Protein AF-A0A8J7CGW2-F1 (afdb_monomer)

Foldseek 3Di:
DDVVVVVVVVVVVVVVLLVVLCVPPPVNVVLVVVLVVLLVLCVVLVHDPVLSVVLVVLSVVLSVLSSVLVVQLVVLVVVDPDDDPVSVVSNVVSVVVSVVSVVVSVVSSCVRNVVSVVVVVLVVLVCLQPPQLVDPNSLVVVVVVLVVVVVVCVVVVPCPPPPCVVLVVLLSVLLNCCSVVVDCVSLVSNVVVSVVVPVVPDDDDDPPPVCVVSVVVSCVSVVVSVSNRDPPD

Secondary structure (DSSP, 8-state):
--HHHHHHHHHHHHHHHHHHHHHH-HHHHHHHHHHHHHHHHHHHTT--HHHHHHHHHHHHHHHHHHHHHHHHHHHHHHH-SS--HHHHHHHHHHHHHHHHHHHHHHHHHHHHHHHHHHHHHHHHHHHIIIIITTSHHHHHHHHHHHHHHHHHHHHTTTTTT-TTHHHHHHHHHHHHHHHHH--HHHHHHHHHHHHHHHHHT-SSS-HHHHHHHHHHHHHHHHHHHHHHH----

Nearest PDB structures (foldseek):
  4brb-assembly2_D  TM=9.252E-01  e=6.223E-04  Escherichia coli K-12
  4ck0-assembly1_C  TM=9.319E-01  e=7.213E-04  Escherichia coli K-12
  5d6i-assembly1_C  TM=9.217E-01  e=6.537E-04  Escherichia coli
  5d56-assembly1_A  TM=8.858E-01  e=5.111E-04  Escherichia coli K-12
  4bpd-assembly2_D  TM=8.768E-01  e=1.123E-03  Escherichia coli K-12

Radius of gyration: 25.65 Å; Cα contacts (8 Å, |Δi|>4): 118; chains: 1; bounding box: 83×42×62 Å

pLDDT: mean 79.42, std 15.34, range [39.16, 98.0]

Solvent-accessible surface area (backbone atoms only — not comparable to full-atom values): 12792 Å² total; per-residu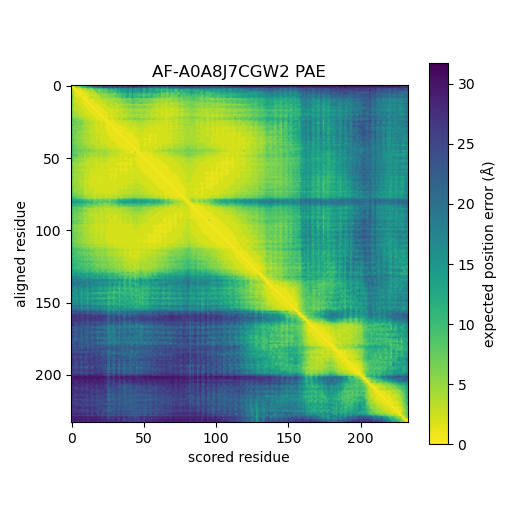e (Å²): 143,46,72,66,60,54,51,54,49,52,52,49,52,52,51,50,49,53,52,46,46,45,73,69,38,66,65,51,41,52,53,48,54,52,42,52,49,51,50,55,50,39,61,76,48,66,56,53,71,70,57,50,49,53,52,49,50,39,46,50,50,30,53,52,36,46,54,51,28,52,52,51,44,54,54,44,56,71,72,46,86,65,95,42,75,66,55,50,51,52,48,54,50,32,53,48,52,30,51,53,40,46,52,51,33,51,52,52,49,46,71,68,42,51,63,47,46,53,50,54,52,49,52,52,50,51,48,44,49,71,68,33,50,74,39,74,63,33,45,50,51,50,51,50,54,50,51,48,50,51,50,49,50,58,72,69,48,82,53,76,91,47,81,66,51,63,43,51,52,44,40,48,52,18,51,51,49,22,73,76,67,69,42,67,64,32,50,50,46,29,59,50,50,46,54,55,52,50,66,74,70,66,81,92,73,70,71,66,63,63,48,53,56,50,49,52,52,48,51,54,53,43,49,56,50,46,64,69,68,65,79,87,119

Sequence (233 aa):
MDEWKRLVCSFRNAYEGIIRTFKEEKNMRIHGWMGLLVLLVSLWAELSWTQILILLFIILSVFVLELINTAIEATVDLTTQDFHPLAKKAKDAGAGAVLLAALFSVLIAFTILSHPLILKVSQFHFFLYTNILPTAWGKSAFLLIFLFLFYLLYRLRIWKGKKETYLVLIFLVSTLLFIFSGLPFFQAAGFFLPIVVNIFMRRGKPFVYAWLELLVIFLALNLLAFLIIRPYM

Structure (mmCIF, N/CA/C/O backbone):
data_AF-A0A8J7CGW2-F1
#
_entry.id   AF-A0A8J7CGW2-F1
#
loop_
_atom_site.group_PDB
_atom_site.id
_atom_site.type_symbol
_atom_site.label_atom_id
_atom_site.label_alt_id
_atom_site.label_comp_id
_atom_site.label_asym_id
_atom_site.label_entity_id
_atom_site.label_seq_id
_atom_site.pdbx_PDB_ins_code
_atom_site.Cartn_x
_atom_site.Cartn_y
_atom_site.Cartn_z
_atom_site.occupancy
_atom_site.B_iso_or_equiv
_atom_site.auth_seq_id
_atom_site.auth_comp_id
_atom_site.auth_asym_id
_atom_site.auth_atom_id
_atom_site.pdbx_PDB_model_num
ATOM 1 N N . MET A 1 1 ? -46.775 -3.956 4.939 1.00 55.88 1 MET A N 1
ATOM 2 C CA . MET A 1 1 ? -45.930 -2.749 4.863 1.00 55.88 1 MET A CA 1
ATOM 3 C C . MET A 1 1 ? -44.611 -2.933 5.613 1.00 55.88 1 MET A C 1
ATOM 5 O O . MET A 1 1 ? -44.516 -2.548 6.766 1.00 55.88 1 MET A O 1
ATOM 9 N N . ASP A 1 2 ? -43.526 -3.469 5.071 1.00 68.75 2 ASP A N 1
ATOM 10 C CA . ASP A 1 2 ? -43.294 -4.552 4.102 1.00 68.75 2 ASP A CA 1
ATOM 11 C C . ASP A 1 2 ? -41.887 -5.044 4.466 1.00 68.75 2 ASP A C 1
ATOM 13 O O . ASP A 1 2 ? -40.997 -4.209 4.645 1.00 68.75 2 ASP A O 1
ATOM 17 N N . GLU A 1 3 ? -41.656 -6.347 4.626 1.00 80.25 3 GLU A N 1
ATOM 18 C CA . GLU A 1 3 ? -40.315 -6.882 4.939 1.00 80.25 3 GLU A CA 1
ATOM 19 C C . GLU A 1 3 ? -39.252 -6.368 3.958 1.00 80.25 3 GLU A C 1
ATOM 21 O O . GLU A 1 3 ? -38.143 -6.028 4.360 1.00 80.25 3 GLU A O 1
ATOM 26 N N . TRP A 1 4 ? -39.647 -6.153 2.701 1.00 87.94 4 TRP A N 1
ATOM 27 C CA . TRP A 1 4 ? -38.857 -5.466 1.684 1.00 87.94 4 TRP A CA 1
ATOM 28 C C . TRP A 1 4 ? -38.374 -4.070 2.094 1.00 87.94 4 TRP A C 1
ATOM 30 O O . TRP A 1 4 ? -37.203 -3.750 1.901 1.00 87.94 4 TRP A O 1
ATOM 40 N N . LYS A 1 5 ? -39.229 -3.238 2.705 1.00 85.00 5 LYS A N 1
ATOM 41 C CA . LYS A 1 5 ? -38.830 -1.906 3.196 1.00 85.00 5 LYS A CA 1
ATOM 42 C C . LYS A 1 5 ? -37.817 -2.017 4.335 1.00 85.00 5 LYS A C 1
ATOM 44 O O . LYS A 1 5 ? -36.890 -1.213 4.390 1.00 85.00 5 LYS A O 1
ATOM 49 N N . ARG A 1 6 ? -37.958 -3.016 5.217 1.00 83.81 6 ARG A N 1
ATOM 50 C CA . ARG A 1 6 ? -36.981 -3.285 6.288 1.00 83.81 6 ARG A CA 1
ATOM 51 C C . ARG A 1 6 ? -35.639 -3.749 5.720 1.00 83.81 6 ARG A C 1
ATOM 53 O O . ARG A 1 6 ? -34.615 -3.217 6.137 1.00 83.81 6 ARG A O 1
ATOM 60 N N . LEU A 1 7 ? -35.654 -4.649 4.736 1.00 88.00 7 LEU A N 1
ATOM 61 C CA . LEU A 1 7 ? -34.455 -5.175 4.082 1.00 88.00 7 LEU A CA 1
ATOM 62 C C . LEU A 1 7 ? -33.671 -4.074 3.349 1.00 88.00 7 LEU A C 1
ATOM 64 O O . LEU A 1 7 ? -32.466 -3.921 3.544 1.00 88.00 7 LEU A O 1
ATOM 68 N N . VAL A 1 8 ? -34.354 -3.248 2.552 1.00 89.94 8 VAL A N 1
ATOM 69 C CA . VAL A 1 8 ? -33.713 -2.109 1.870 1.00 89.94 8 VAL A CA 1
ATOM 70 C C . VAL A 1 8 ? -33.137 -1.121 2.888 1.00 89.94 8 VAL A C 1
ATOM 72 O O . VAL A 1 8 ? -32.029 -0.619 2.701 1.00 89.94 8 VAL A O 1
ATOM 75 N N . CYS A 1 9 ? -33.844 -0.878 3.996 1.00 88.00 9 CYS A N 1
ATOM 76 C CA . CYS A 1 9 ? -33.355 -0.009 5.064 1.00 88.00 9 CYS A CA 1
ATOM 77 C C . CYS A 1 9 ? -32.092 -0.580 5.737 1.00 88.00 9 CYS A C 1
ATOM 79 O O . CYS A 1 9 ? -31.139 0.165 5.948 1.00 88.00 9 CYS A O 1
ATOM 81 N N . SER A 1 10 ? -32.022 -1.891 6.003 1.00 87.56 10 SER A N 1
ATOM 82 C CA . SER A 1 10 ? -30.817 -2.505 6.583 1.00 87.56 10 SER A CA 1
ATOM 83 C C . SER A 1 10 ? -29.612 -2.445 5.646 1.00 87.56 10 SER A C 1
ATOM 85 O O . SER A 1 10 ? -28.511 -2.147 6.105 1.00 87.56 10 SER A O 1
ATOM 87 N N . PHE A 1 11 ? -29.805 -2.651 4.337 1.00 88.75 11 PHE A N 1
ATOM 88 C CA . PHE A 1 11 ? -28.724 -2.486 3.358 1.00 88.75 11 PHE A CA 1
ATOM 89 C C . PHE A 1 11 ? -28.238 -1.039 3.283 1.00 88.75 11 PHE A C 1
ATOM 91 O O . PHE A 1 11 ? -27.031 -0.802 3.252 1.00 88.75 11 PHE A O 1
ATOM 98 N N . ARG A 1 12 ? -29.161 -0.069 3.308 1.00 91.69 12 ARG A N 1
ATOM 99 C CA . ARG A 1 12 ? -28.803 1.352 3.350 1.00 91.69 12 ARG A CA 1
ATOM 100 C C . ARG A 1 12 ? -27.994 1.684 4.602 1.00 91.69 12 ARG A C 1
ATOM 102 O O . ARG A 1 12 ? -26.943 2.299 4.480 1.00 91.69 12 ARG A O 1
ATOM 109 N N . ASN A 1 13 ? -28.431 1.225 5.773 1.00 89.44 13 ASN A N 1
ATOM 110 C CA . ASN A 1 13 ? -27.723 1.474 7.030 1.00 89.44 13 ASN A CA 1
ATOM 111 C C . ASN A 1 13 ? -26.318 0.843 7.027 1.00 89.44 13 ASN A C 1
ATOM 113 O O . ASN A 1 13 ? -25.360 1.474 7.465 1.00 89.44 13 ASN A O 1
ATOM 117 N N . ALA A 1 14 ? -26.173 -0.377 6.495 1.00 88.94 14 ALA A N 1
ATOM 118 C CA . ALA A 1 14 ? -24.869 -1.027 6.355 1.00 88.94 14 ALA A CA 1
ATOM 119 C C . ALA A 1 14 ? -23.942 -0.251 5.402 1.00 88.94 14 ALA A C 1
ATOM 121 O O . ALA A 1 14 ? -22.774 -0.023 5.714 1.00 88.94 14 ALA A O 1
ATOM 122 N N . TYR A 1 15 ? -24.470 0.207 4.266 1.00 91.06 15 TYR A N 1
ATOM 123 C CA . TYR A 1 15 ? -23.734 1.025 3.303 1.00 91.06 15 TYR A CA 1
ATOM 124 C C . TYR A 1 15 ? -23.307 2.379 3.885 1.00 91.06 15 TYR A C 1
ATOM 126 O O . TYR A 1 15 ? -22.153 2.784 3.732 1.00 91.06 15 TYR A O 1
ATOM 134 N N . GLU A 1 16 ? -24.208 3.060 4.596 1.00 91.44 16 GLU A N 1
ATOM 135 C CA . GLU A 1 16 ? -23.903 4.298 5.315 1.00 91.44 16 GLU A CA 1
ATOM 136 C C . GLU A 1 16 ? -22.808 4.076 6.363 1.00 91.44 16 GLU A C 1
ATOM 138 O O . GLU A 1 16 ? -21.894 4.895 6.452 1.00 91.44 16 GLU A O 1
ATOM 143 N N . GLY A 1 17 ? -22.839 2.949 7.083 1.00 90.12 17 GLY A N 1
ATOM 144 C CA . GLY A 1 17 ? -21.783 2.545 8.014 1.00 90.12 17 GLY A CA 1
ATOM 145 C C . GLY A 1 17 ? -20.418 2.424 7.336 1.00 90.12 17 GLY A C 1
ATOM 146 O O . GLY A 1 17 ? -19.460 3.056 7.774 1.00 90.12 17 GLY A O 1
ATOM 147 N N . ILE A 1 18 ? -20.338 1.701 6.213 1.00 92.12 18 ILE A N 1
ATOM 148 C CA . ILE A 1 18 ? -19.088 1.542 5.448 1.00 92.12 18 ILE A CA 1
ATOM 149 C C . ILE A 1 18 ? -18.553 2.901 4.976 1.00 92.12 18 ILE A C 1
ATOM 151 O O . ILE A 1 18 ? -17.369 3.199 5.152 1.00 92.12 18 ILE A O 1
ATOM 155 N N . ILE A 1 19 ? -19.412 3.743 4.392 1.00 92.56 19 ILE A N 1
ATOM 156 C CA . ILE A 1 19 ? -19.009 5.074 3.914 1.00 92.56 19 ILE A CA 1
ATOM 157 C C . ILE A 1 19 ? -18.538 5.953 5.062 1.00 92.56 19 ILE A C 1
ATOM 159 O O . ILE A 1 19 ? -17.553 6.681 4.913 1.00 92.56 19 ILE A O 1
ATOM 163 N N . ARG A 1 20 ? -19.257 5.927 6.183 1.00 91.75 20 ARG A N 1
ATOM 164 C CA . ARG A 1 20 ? -18.933 6.731 7.352 1.00 91.75 20 ARG A CA 1
ATOM 165 C C . ARG A 1 20 ? -17.564 6.350 7.900 1.00 91.75 20 ARG A C 1
ATOM 167 O O . ARG A 1 20 ? -16.709 7.228 7.978 1.00 91.75 20 ARG A O 1
ATOM 174 N N . THR A 1 21 ? -17.316 5.064 8.147 1.00 90.25 21 THR A N 1
ATOM 175 C CA . THR A 1 21 ? -16.001 4.583 8.596 1.00 90.25 21 THR A CA 1
ATOM 176 C C . THR A 1 21 ? -14.907 4.952 7.598 1.00 90.25 21 THR A C 1
ATOM 178 O O . THR A 1 21 ? -13.858 5.437 8.001 1.00 90.25 21 THR A O 1
ATOM 181 N N . PHE A 1 22 ? -15.147 4.841 6.288 1.00 91.06 22 PHE A N 1
ATOM 182 C CA . PHE A 1 22 ? -14.162 5.266 5.285 1.00 91.06 22 PHE A CA 1
ATOM 183 C C . PHE A 1 22 ? -13.845 6.774 5.349 1.00 91.06 22 PHE A C 1
ATOM 185 O O . PHE A 1 22 ? -12.705 7.194 5.139 1.00 91.06 22 PHE A O 1
ATOM 192 N N . LYS A 1 23 ? -14.835 7.622 5.639 1.00 90.25 23 LYS A N 1
ATOM 193 C CA . LYS A 1 23 ? -14.652 9.081 5.741 1.00 90.25 23 LYS A CA 1
ATOM 194 C C . LYS A 1 23 ? -14.044 9.529 7.065 1.00 90.25 23 LYS A C 1
ATOM 196 O O . LYS A 1 23 ? -13.324 10.524 7.076 1.00 90.25 23 LYS A O 1
ATOM 201 N N . GLU A 1 24 ? -14.322 8.825 8.151 1.00 89.69 24 GLU A N 1
ATOM 202 C CA . GLU A 1 24 ? -13.854 9.175 9.493 1.00 89.69 24 GLU A CA 1
ATOM 203 C C . GLU A 1 24 ? -12.457 8.576 9.726 1.00 89.69 24 GLU A C 1
ATOM 205 O O . GLU A 1 24 ? -11.491 9.322 9.921 1.00 89.69 24 GLU A O 1
ATOM 210 N N . GLU A 1 25 ? -12.277 7.277 9.481 1.00 92.12 25 GLU A N 1
ATOM 211 C CA . GLU A 1 25 ? -11.046 6.559 9.816 1.00 92.12 25 GLU A CA 1
ATOM 212 C C . GLU A 1 25 ? -9.908 6.753 8.813 1.00 92.12 25 GLU A C 1
ATOM 214 O O . GLU A 1 25 ? -9.998 6.448 7.618 1.00 92.12 25 GLU A O 1
ATOM 219 N N . LYS A 1 26 ? -8.767 7.238 9.318 1.00 89.94 26 LYS A N 1
ATOM 220 C CA . LYS A 1 26 ? -7.558 7.446 8.507 1.00 89.94 26 LYS A CA 1
ATOM 221 C C . LYS A 1 26 ? -6.992 6.123 7.991 1.00 89.94 26 LYS A C 1
ATOM 223 O O . LYS A 1 26 ? -6.590 6.062 6.828 1.00 89.94 26 LYS A O 1
ATOM 228 N N . ASN A 1 27 ? -6.959 5.092 8.833 1.00 88.62 27 ASN A N 1
ATOM 229 C CA . ASN A 1 27 ? -6.422 3.778 8.477 1.00 88.62 27 ASN A CA 1
ATOM 230 C C . ASN A 1 27 ? -7.256 3.129 7.370 1.00 88.62 27 ASN A C 1
ATOM 232 O O . ASN A 1 27 ? -6.693 2.700 6.365 1.00 88.62 27 ASN A O 1
ATOM 236 N N . MET A 1 28 ? -8.587 3.207 7.469 1.00 91.94 28 MET A N 1
ATOM 237 C CA . MET A 1 28 ? -9.510 2.750 6.425 1.00 91.94 28 MET A CA 1
ATOM 238 C C . MET A 1 28 ? -9.219 3.397 5.059 1.00 91.94 28 MET A C 1
ATOM 240 O O . MET A 1 28 ? -9.147 2.708 4.039 1.00 91.94 28 MET A O 1
ATOM 244 N N . ARG A 1 29 ? -8.960 4.715 5.017 1.00 93.62 29 ARG A N 1
ATOM 245 C CA . ARG A 1 29 ? -8.568 5.407 3.770 1.00 93.62 29 ARG A CA 1
ATOM 246 C C . ARG A 1 29 ? -7.231 4.921 3.228 1.00 93.62 29 ARG A C 1
ATOM 248 O O . ARG A 1 29 ? -7.101 4.741 2.019 1.00 93.62 29 ARG A O 1
ATOM 255 N N . ILE A 1 30 ? -6.236 4.733 4.095 1.00 90.75 30 ILE A N 1
ATOM 256 C CA . ILE A 1 30 ? -4.912 4.236 3.693 1.00 90.75 30 ILE A CA 1
ATOM 257 C C . ILE A 1 30 ? -5.046 2.832 3.100 1.00 90.75 30 ILE A C 1
ATOM 259 O O . ILE A 1 30 ? -4.573 2.601 1.987 1.00 90.75 30 ILE A O 1
ATOM 263 N N . HIS A 1 31 ? -5.735 1.923 3.790 1.00 91.19 31 HIS A N 1
ATOM 264 C CA . HIS A 1 31 ? -5.986 0.571 3.297 1.00 91.19 31 HIS A CA 1
ATOM 265 C C . HIS A 1 31 ? -6.743 0.579 1.967 1.00 91.19 31 HIS A C 1
ATOM 267 O O . HIS A 1 31 ? -6.400 -0.198 1.077 1.00 91.19 31 HIS A O 1
ATOM 273 N N . GLY A 1 32 ? -7.690 1.500 1.771 1.00 91.56 32 GLY A N 1
ATOM 274 C CA . GLY A 1 32 ? -8.391 1.643 0.496 1.00 91.56 32 GLY A CA 1
ATOM 275 C C . GLY A 1 32 ? -7.542 2.135 -0.658 1.00 91.56 32 GLY A C 1
ATOM 276 O O . GLY A 1 32 ? -7.581 1.531 -1.729 1.00 91.56 32 GLY A O 1
ATOM 277 N N . TRP A 1 33 ? -6.734 3.173 -0.456 1.00 93.62 33 TRP A N 1
ATOM 278 C CA . TRP A 1 33 ? -5.823 3.640 -1.502 1.00 93.62 33 TRP A CA 1
ATOM 279 C C . TRP A 1 33 ? -4.768 2.590 -1.853 1.00 93.62 33 TRP A C 1
ATOM 281 O O . TRP A 1 33 ? -4.496 2.367 -3.033 1.00 93.62 33 TRP A O 1
ATOM 291 N N . MET A 1 34 ? -4.223 1.901 -0.848 1.00 91.19 34 MET A N 1
ATOM 292 C CA . MET A 1 34 ? -3.267 0.813 -1.059 1.00 91.19 34 MET A CA 1
ATOM 293 C C . MET A 1 34 ? -3.913 -0.376 -1.776 1.00 91.19 34 MET A C 1
ATOM 295 O O . MET A 1 34 ? -3.333 -0.899 -2.724 1.00 91.19 34 MET A O 1
ATOM 299 N N . GLY A 1 35 ? -5.124 -0.771 -1.376 1.00 93.81 35 GLY A N 1
ATOM 300 C CA . GLY A 1 35 ? -5.876 -1.842 -2.024 1.00 93.81 35 GLY A CA 1
ATOM 301 C C . GLY A 1 35 ? -6.201 -1.522 -3.483 1.00 93.81 35 GLY A C 1
ATOM 302 O O . GLY A 1 35 ? -5.967 -2.351 -4.359 1.00 93.81 35 GLY A O 1
ATOM 303 N N . LEU A 1 36 ? -6.648 -0.295 -3.771 1.00 95.06 36 LEU A N 1
ATOM 304 C CA . LEU A 1 36 ? -6.884 0.164 -5.142 1.00 95.06 36 LEU A CA 1
ATOM 305 C C . LEU A 1 36 ? -5.604 0.104 -5.984 1.00 95.06 36 LEU A C 1
ATOM 307 O O . LEU A 1 36 ? -5.633 -0.400 -7.105 1.00 95.06 36 LEU A O 1
ATOM 311 N N . LEU A 1 37 ? -4.479 0.575 -5.443 1.00 93.69 37 LEU A N 1
ATOM 312 C CA . LEU A 1 37 ? -3.190 0.521 -6.130 1.00 93.69 37 LEU A CA 1
ATOM 313 C C . LEU A 1 37 ? -2.764 -0.924 -6.421 1.00 93.69 37 LEU A C 1
ATOM 315 O O . LEU A 1 37 ? -2.359 -1.219 -7.543 1.00 93.69 37 LEU A O 1
ATOM 319 N N . VAL A 1 38 ? -2.914 -1.834 -5.456 1.00 93.94 38 VAL A N 1
ATOM 320 C CA . VAL A 1 38 ? -2.632 -3.268 -5.636 1.00 93.94 38 VAL A CA 1
ATOM 321 C C . VAL A 1 38 ? -3.493 -3.870 -6.747 1.00 93.94 38 VAL A C 1
ATOM 323 O O . VAL A 1 38 ? -2.969 -4.602 -7.586 1.00 93.94 38 VAL A O 1
ATOM 326 N N . LEU A 1 39 ? -4.782 -3.530 -6.810 1.00 95.31 39 LEU A N 1
ATOM 327 C CA . LEU A 1 39 ? -5.671 -4.010 -7.870 1.00 95.31 39 LEU A CA 1
ATOM 328 C C . LEU A 1 39 ? -5.276 -3.457 -9.246 1.00 95.31 39 LEU A C 1
ATOM 330 O O . LEU A 1 39 ? -5.180 -4.223 -10.203 1.00 95.31 39 LEU A O 1
ATOM 334 N N . LEU A 1 40 ? -4.965 -2.164 -9.360 1.00 94.69 40 LEU A N 1
ATOM 335 C CA . LEU A 1 40 ? -4.500 -1.578 -10.624 1.00 94.69 40 LEU A CA 1
ATOM 336 C C . LEU A 1 40 ? -3.190 -2.218 -11.102 1.00 94.69 40 LEU A C 1
ATOM 338 O O . LEU A 1 40 ? -3.064 -2.569 -12.276 1.00 94.69 40 LEU A O 1
ATOM 342 N N . VAL A 1 41 ? -2.239 -2.425 -10.187 1.00 91.25 41 VAL A N 1
ATOM 343 C CA . VAL A 1 41 ? -0.975 -3.112 -10.485 1.00 91.25 41 VAL A CA 1
ATOM 344 C C . VAL A 1 41 ? -1.226 -4.566 -10.882 1.00 91.25 41 VAL A C 1
ATOM 346 O O . VAL A 1 41 ? -0.580 -5.045 -11.808 1.00 91.25 41 VAL A O 1
ATOM 349 N N . SER A 1 42 ? -2.179 -5.259 -10.251 1.00 94.00 42 SER A N 1
ATOM 350 C CA . SER A 1 42 ? -2.519 -6.645 -10.604 1.00 94.00 42 SER A CA 1
ATOM 351 C C . SER A 1 42 ? -3.061 -6.785 -12.029 1.00 94.00 42 SER A C 1
ATOM 353 O O . SER A 1 42 ? -2.706 -7.734 -12.726 1.00 94.00 42 SER A O 1
ATOM 355 N N . LEU A 1 43 ? -3.865 -5.815 -12.480 1.00 93.69 43 LEU A N 1
ATOM 356 C CA . LEU A 1 43 ? -4.397 -5.777 -13.841 1.00 93.69 43 LEU A CA 1
ATOM 357 C C . LEU A 1 43 ? -3.293 -5.465 -14.855 1.00 93.69 43 LEU A C 1
ATOM 359 O O . LEU A 1 43 ? -3.191 -6.139 -15.875 1.00 93.69 43 LEU A O 1
ATOM 363 N N . TRP A 1 44 ? -2.428 -4.491 -14.556 1.00 92.31 44 TRP A N 1
ATOM 364 C CA . TRP A 1 44 ? -1.273 -4.167 -15.402 1.00 92.31 44 TRP A CA 1
ATOM 365 C C . TRP A 1 44 ? -0.261 -5.319 -15.495 1.00 92.31 44 TRP A C 1
ATOM 367 O O . TRP A 1 44 ? 0.329 -5.559 -16.549 1.00 92.31 44 TRP A O 1
ATOM 377 N N . ALA A 1 45 ? -0.076 -6.054 -14.397 1.00 91.12 45 ALA A N 1
ATOM 378 C CA . ALA A 1 45 ? 0.782 -7.230 -14.336 1.00 91.12 45 ALA A CA 1
ATOM 379 C C . ALA A 1 45 ? 0.152 -8.486 -14.962 1.00 91.12 45 ALA A C 1
ATOM 381 O O . ALA A 1 45 ? 0.800 -9.530 -14.956 1.00 91.12 45 ALA A O 1
ATOM 382 N N . GLU A 1 46 ? -1.067 -8.384 -15.508 1.00 94.31 46 GLU A N 1
ATOM 383 C CA . GLU A 1 46 ? -1.794 -9.480 -16.165 1.00 94.31 46 GLU A CA 1
ATOM 384 C C . GLU A 1 46 ? -1.915 -10.722 -15.267 1.00 94.31 46 GLU A C 1
ATOM 386 O O . GLU A 1 46 ? -1.738 -11.860 -15.706 1.00 94.31 46 GLU A O 1
ATOM 391 N N . LEU A 1 47 ? -2.204 -10.506 -13.978 1.00 95.69 47 LEU A N 1
ATOM 392 C CA . LEU A 1 47 ? -2.416 -11.609 -13.047 1.00 95.69 47 LEU A CA 1
ATOM 393 C C . LEU A 1 47 ? -3.646 -12.441 -13.428 1.00 95.69 47 LEU A C 1
ATOM 395 O O . LEU A 1 47 ? -4.643 -11.936 -13.946 1.00 95.69 47 LEU A O 1
ATOM 399 N N . SER A 1 48 ? -3.597 -13.730 -13.096 1.00 96.75 48 SER A N 1
ATOM 400 C CA . SER A 1 48 ? -4.745 -14.623 -13.258 1.00 96.75 48 SER A CA 1
ATOM 401 C C . SER A 1 48 ? -5.920 -14.196 -12.372 1.00 96.75 48 SER A C 1
ATOM 403 O O . SER A 1 48 ? -5.736 -13.650 -11.280 1.00 96.75 48 SER A O 1
ATOM 405 N N . TRP A 1 49 ? -7.145 -14.531 -12.789 1.00 95.62 49 TRP A N 1
ATOM 406 C CA . TRP A 1 49 ? -8.351 -14.256 -12.001 1.00 95.62 49 TRP A CA 1
ATOM 407 C C . TRP A 1 49 ? -8.279 -14.833 -10.585 1.00 95.62 49 TRP A C 1
ATOM 409 O O . TRP A 1 49 ? -8.703 -14.178 -9.639 1.00 95.62 49 TRP A O 1
ATOM 419 N N . THR A 1 50 ? -7.681 -16.013 -10.410 1.00 97.19 50 THR A N 1
ATOM 420 C CA . THR A 1 50 ? -7.485 -16.623 -9.088 1.00 97.19 50 THR A CA 1
ATOM 421 C C . THR A 1 50 ? -6.604 -15.760 -8.186 1.00 97.19 50 THR A C 1
ATOM 423 O O . THR A 1 50 ? -6.943 -15.539 -7.027 1.00 97.19 50 THR A O 1
ATOM 426 N N . GLN A 1 51 ? -5.502 -15.220 -8.711 1.00 96.88 51 GLN A N 1
ATOM 427 C CA . GLN A 1 51 ? -4.623 -14.325 -7.955 1.00 96.88 51 GLN A CA 1
ATOM 428 C C . GLN A 1 51 ? -5.327 -13.011 -7.604 1.00 96.88 51 GLN A C 1
ATOM 430 O O . GLN A 1 51 ? -5.237 -12.563 -6.464 1.00 96.88 51 GLN A O 1
ATOM 435 N N . ILE A 1 52 ? -6.073 -12.426 -8.547 1.00 97.25 52 ILE A N 1
ATOM 436 C CA . ILE A 1 52 ? -6.857 -11.206 -8.306 1.00 97.25 52 ILE A CA 1
ATOM 437 C C . ILE A 1 52 ? -7.910 -11.446 -7.217 1.00 97.25 52 ILE A C 1
ATOM 439 O O . ILE A 1 52 ? -8.055 -10.616 -6.324 1.00 97.25 52 ILE A O 1
ATOM 443 N N . LEU A 1 53 ? -8.604 -12.588 -7.237 1.00 97.69 53 LEU A N 1
ATOM 444 C CA . LEU A 1 53 ? -9.583 -12.947 -6.206 1.00 97.69 53 LEU A CA 1
ATOM 445 C C . LEU A 1 53 ? -8.938 -13.109 -4.824 1.00 97.69 53 LEU A C 1
ATOM 447 O O . LEU A 1 53 ? -9.507 -12.644 -3.838 1.00 97.69 53 LEU A O 1
ATOM 451 N N . ILE A 1 54 ? -7.745 -13.707 -4.742 1.00 97.88 54 ILE A N 1
ATOM 452 C CA . ILE A 1 54 ? -6.993 -13.807 -3.482 1.00 97.88 54 ILE A CA 1
ATOM 453 C C . ILE A 1 54 ? -6.610 -12.410 -2.973 1.00 97.88 54 ILE A C 1
ATOM 455 O O . ILE A 1 54 ? -6.824 -12.117 -1.797 1.00 97.88 54 ILE A O 1
ATOM 459 N N . LEU A 1 55 ? -6.101 -11.531 -3.846 1.00 97.62 55 LEU A N 1
ATOM 460 C CA . LEU A 1 55 ? -5.772 -10.143 -3.492 1.00 97.62 55 LEU A CA 1
ATOM 461 C C . LEU A 1 55 ? -7.012 -9.368 -3.024 1.00 97.62 55 LEU A C 1
ATOM 463 O O . LEU A 1 55 ? -6.967 -8.662 -2.018 1.00 97.62 55 LEU A O 1
ATOM 467 N N . LEU A 1 56 ? -8.142 -9.533 -3.710 1.00 97.44 56 LEU A N 1
ATOM 468 C CA . LEU A 1 56 ? -9.408 -8.924 -3.316 1.00 97.44 56 LEU A CA 1
ATOM 469 C C . LEU A 1 56 ? -9.845 -9.416 -1.929 1.00 97.44 56 LEU A C 1
ATOM 471 O O . LEU A 1 56 ? -10.223 -8.613 -1.079 1.00 97.44 56 LEU A O 1
ATOM 475 N N . PHE A 1 57 ? -9.752 -10.723 -1.683 1.00 98.00 57 PHE A N 1
ATOM 476 C CA . PHE A 1 57 ? -10.144 -11.340 -0.419 1.00 98.00 57 PHE A CA 1
ATOM 477 C C . PHE A 1 57 ? -9.325 -10.815 0.766 1.00 98.00 57 PHE A C 1
ATOM 479 O O . PHE A 1 57 ? -9.899 -10.443 1.791 1.00 98.00 57 PHE A O 1
ATOM 486 N N . ILE A 1 58 ? -7.999 -10.731 0.635 1.00 97.69 58 ILE A N 1
ATOM 487 C CA . ILE A 1 58 ? -7.139 -10.227 1.719 1.00 97.69 58 ILE A CA 1
ATOM 488 C C . ILE A 1 58 ? -7.340 -8.725 1.956 1.00 97.69 58 ILE A C 1
ATOM 490 O O . ILE A 1 58 ? -7.324 -8.288 3.104 1.00 97.69 58 ILE A O 1
ATOM 494 N N . ILE A 1 59 ? -7.587 -7.933 0.904 1.00 96.88 59 ILE A N 1
ATOM 495 C CA . ILE A 1 59 ? -7.893 -6.500 1.030 1.00 96.88 59 ILE A CA 1
ATOM 496 C C . ILE A 1 59 ? -9.228 -6.317 1.759 1.00 96.88 59 ILE A C 1
ATOM 498 O O . ILE A 1 59 ? -9.296 -5.578 2.740 1.00 96.88 59 ILE A O 1
ATOM 502 N N . LEU A 1 60 ? -10.276 -7.025 1.329 1.00 96.75 60 LEU A N 1
ATOM 503 C CA . LEU A 1 60 ? -11.594 -6.958 1.964 1.00 96.75 60 LEU A CA 1
ATOM 504 C C . LEU A 1 60 ? -11.558 -7.442 3.417 1.00 96.75 60 LEU A C 1
ATOM 506 O O . LEU A 1 60 ? -12.235 -6.868 4.264 1.00 96.75 60 LEU A O 1
ATOM 510 N N . SER A 1 61 ? -10.734 -8.441 3.730 1.00 97.25 61 SER A N 1
ATOM 511 C CA . SER A 1 61 ? -10.566 -8.929 5.105 1.00 97.25 61 SER A CA 1
ATOM 512 C C . SER A 1 61 ? -10.006 -7.847 6.040 1.00 97.25 61 SER A C 1
ATOM 514 O O . SER A 1 61 ? -10.485 -7.708 7.165 1.00 97.25 61 SER A O 1
ATOM 516 N N . VAL A 1 62 ? -9.046 -7.035 5.575 1.00 97.25 62 VAL A N 1
ATOM 517 C CA . VAL A 1 62 ? -8.525 -5.882 6.339 1.00 97.25 62 VAL A CA 1
ATOM 518 C C . VAL A 1 62 ? -9.618 -4.836 6.564 1.00 97.25 62 VAL A C 1
ATOM 520 O O . VAL A 1 62 ? -9.782 -4.358 7.680 1.00 97.25 62 VAL A O 1
ATOM 523 N N . PHE A 1 63 ? -10.420 -4.538 5.539 1.00 95.88 63 PHE A N 1
ATOM 524 C CA . PHE A 1 63 ? -11.557 -3.614 5.644 1.00 95.88 63 PHE A CA 1
ATOM 525 C C . PHE A 1 63 ? -12.605 -4.070 6.663 1.00 95.88 63 PHE A C 1
ATOM 527 O O . PHE A 1 63 ? -13.111 -3.265 7.442 1.00 95.88 63 PHE A O 1
ATOM 534 N N . VAL A 1 64 ? -12.941 -5.362 6.656 1.00 96.50 64 VAL A N 1
ATOM 535 C CA . VAL A 1 64 ? -13.885 -5.945 7.617 1.00 96.50 64 VAL A CA 1
ATOM 536 C C . VAL A 1 64 ? -13.346 -5.816 9.040 1.00 96.50 64 VAL A C 1
ATOM 538 O O . VAL A 1 64 ? -14.090 -5.430 9.937 1.00 96.50 64 VAL A O 1
ATOM 541 N N . LEU A 1 65 ? -12.058 -6.092 9.254 1.00 97.00 65 LEU A N 1
ATOM 542 C CA . LEU A 1 65 ? -11.446 -5.958 10.576 1.00 97.00 65 LEU A CA 1
ATOM 543 C C . LEU A 1 65 ? -11.344 -4.505 11.038 1.00 97.00 65 LEU A C 1
ATOM 545 O O . LEU A 1 65 ? -11.547 -4.251 12.220 1.00 97.00 65 LEU A O 1
ATOM 549 N N . GLU A 1 66 ? -11.106 -3.557 10.132 1.00 96.06 66 GLU A N 1
ATOM 550 C CA . GLU A 1 66 ? -11.143 -2.127 10.452 1.00 96.06 66 GLU A CA 1
ATOM 551 C C . GLU A 1 66 ? -12.545 -1.706 10.915 1.00 96.06 66 GLU A C 1
ATOM 553 O O . GLU A 1 66 ? -12.684 -1.068 11.952 1.00 96.06 66 GLU A O 1
ATOM 558 N N . LEU A 1 67 ? -13.600 -2.143 10.213 1.00 95.62 67 LEU A N 1
ATOM 559 C CA . LEU A 1 67 ? -14.992 -1.889 10.611 1.00 95.62 67 LEU A CA 1
ATOM 560 C C . LEU A 1 67 ? -15.318 -2.483 11.987 1.00 95.62 67 LEU A C 1
ATOM 562 O O . LEU A 1 67 ? -15.981 -1.836 12.799 1.00 95.62 67 LEU A O 1
ATOM 566 N N . ILE A 1 68 ? -14.846 -3.704 12.259 1.00 96.31 68 ILE A N 1
ATOM 567 C CA . ILE A 1 68 ? -14.998 -4.342 13.573 1.00 96.31 68 ILE A CA 1
ATOM 568 C C . ILE A 1 68 ? -14.235 -3.547 14.640 1.00 96.31 68 ILE A C 1
ATOM 570 O O . ILE A 1 68 ? -14.783 -3.318 15.717 1.00 96.31 68 ILE A O 1
ATOM 574 N N . ASN A 1 69 ? -13.015 -3.086 14.350 1.00 96.56 69 ASN A N 1
ATOM 575 C CA . ASN A 1 69 ? -12.237 -2.263 15.273 1.00 96.56 69 ASN A CA 1
ATOM 576 C C . ASN A 1 69 ? -12.960 -0.951 15.605 1.00 96.56 69 ASN A C 1
ATOM 578 O O . ASN A 1 69 ? -13.148 -0.649 16.780 1.00 96.56 69 ASN A O 1
ATOM 582 N N . THR A 1 70 ? -13.467 -0.232 14.601 1.00 94.88 70 THR A N 1
ATOM 583 C CA . THR A 1 70 ? -14.252 0.993 14.818 1.00 94.88 70 THR A CA 1
ATOM 584 C C . THR A 1 70 ? -15.515 0.723 15.643 1.00 94.88 70 THR A C 1
ATOM 586 O O . THR A 1 70 ? -15.875 1.520 16.508 1.00 94.88 70 THR A O 1
ATOM 589 N N . ALA A 1 71 ? -16.188 -0.413 15.432 1.00 94.62 71 ALA A N 1
ATOM 590 C CA . ALA A 1 71 ? -17.348 -0.794 16.240 1.00 94.62 71 ALA A CA 1
ATOM 591 C C . ALA A 1 71 ? -16.973 -1.074 17.709 1.00 94.62 71 ALA A C 1
ATOM 593 O O . ALA A 1 71 ? -17.707 -0.676 18.620 1.00 94.62 71 ALA A O 1
ATOM 594 N N . ILE A 1 72 ? -15.830 -1.727 17.950 1.00 95.44 72 ILE A N 1
ATOM 595 C CA . ILE A 1 72 ? -15.288 -1.951 19.298 1.00 95.44 72 ILE A CA 1
ATOM 596 C C . ILE A 1 72 ? -14.948 -0.612 19.954 1.00 95.44 72 ILE A C 1
ATOM 598 O O . ILE A 1 72 ? -15.380 -0.368 21.079 1.00 95.44 72 ILE A O 1
ATOM 602 N N . GLU A 1 73 ? -14.230 0.268 19.257 1.00 94.31 73 GLU A N 1
ATOM 603 C CA . GLU A 1 73 ? -13.864 1.597 19.752 1.00 94.31 73 GLU A CA 1
ATOM 604 C C . GLU A 1 73 ? -15.102 2.405 20.139 1.00 94.31 73 GLU A C 1
ATOM 606 O O . GLU A 1 73 ? -15.197 2.842 21.286 1.00 94.31 73 GLU A O 1
ATOM 611 N N . ALA A 1 74 ? -16.100 2.485 19.253 1.00 94.31 74 ALA A N 1
ATOM 612 C CA . ALA A 1 74 ? -17.354 3.184 19.518 1.00 94.31 74 ALA A CA 1
ATOM 613 C C . ALA A 1 74 ? -18.115 2.606 20.724 1.00 94.31 74 ALA A C 1
ATOM 615 O O . ALA A 1 74 ? -18.687 3.354 21.517 1.00 94.31 74 ALA A O 1
ATOM 616 N N . THR A 1 75 ? -18.108 1.281 20.895 1.00 95.75 75 THR A N 1
ATOM 617 C CA . THR A 1 75 ? -18.753 0.622 22.044 1.00 95.75 75 THR A CA 1
ATOM 618 C C . THR A 1 75 ? -18.021 0.937 23.350 1.00 95.75 75 THR A C 1
ATOM 620 O O . THR A 1 75 ? -18.652 1.200 24.378 1.00 95.75 75 THR A O 1
ATOM 623 N N . VAL A 1 76 ? -16.686 0.935 23.324 1.00 95.25 76 VAL A N 1
ATOM 624 C CA . VAL A 1 76 ? -15.862 1.265 24.493 1.00 95.25 76 VAL A CA 1
ATOM 625 C C . VAL A 1 76 ? -16.016 2.743 24.865 1.00 95.25 76 VAL A C 1
ATOM 627 O O . VAL A 1 76 ? -16.214 3.039 26.042 1.00 95.25 76 VAL A O 1
ATOM 630 N N . ASP A 1 77 ? -16.009 3.645 23.880 1.00 93.31 77 ASP A N 1
ATOM 631 C CA . ASP A 1 77 ? -16.161 5.097 24.068 1.00 93.31 77 ASP A CA 1
ATOM 632 C C . ASP A 1 77 ? -17.555 5.504 24.552 1.00 93.31 77 ASP A C 1
ATOM 634 O O . ASP A 1 77 ? -17.702 6.496 25.271 1.00 93.31 77 ASP A O 1
ATOM 638 N N . LEU A 1 78 ? -18.578 4.720 24.202 1.00 95.62 78 LEU A N 1
ATOM 639 C CA . LEU A 1 78 ? -19.916 4.859 24.772 1.00 95.62 78 LEU A CA 1
ATOM 640 C C . LEU A 1 78 ? -19.953 4.451 26.253 1.00 95.62 78 LEU A C 1
ATOM 642 O O . LEU A 1 78 ? -20.724 5.014 27.025 1.00 95.62 78 LEU A O 1
ATOM 646 N N . THR A 1 79 ? -19.149 3.459 26.644 1.00 93.56 79 THR A N 1
ATOM 647 C CA . THR A 1 79 ? -19.189 2.873 27.993 1.00 93.56 79 THR A CA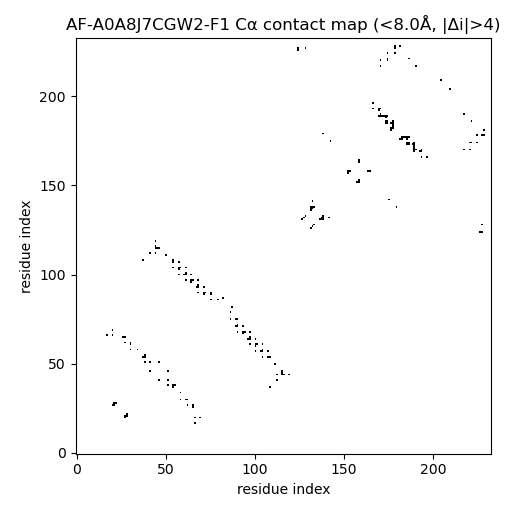 1
ATOM 648 C C . THR A 1 79 ? -18.390 3.690 29.006 1.00 93.56 79 THR A C 1
ATOM 650 O O . THR A 1 79 ? -18.819 3.836 30.149 1.00 93.56 79 THR A O 1
ATOM 653 N N . THR A 1 80 ? -17.219 4.204 28.623 1.00 89.06 80 THR A N 1
ATOM 654 C CA . THR A 1 80 ? -16.364 5.001 29.513 1.00 89.06 80 THR A CA 1
ATOM 655 C C . THR A 1 80 ? -15.541 6.013 28.730 1.00 89.06 80 THR A C 1
ATOM 657 O O . THR A 1 80 ? -14.911 5.676 27.732 1.00 89.06 80 THR A O 1
ATOM 660 N N . GLN A 1 81 ? -15.509 7.249 29.224 1.00 85.25 81 GLN A N 1
ATOM 661 C CA . GLN A 1 81 ? -14.621 8.303 28.719 1.00 85.25 81 GLN A CA 1
ATOM 662 C C . GLN A 1 81 ? -13.326 8.384 29.542 1.00 85.25 81 GLN A C 1
ATOM 664 O O . GLN A 1 81 ? -12.306 8.867 29.055 1.00 85.25 81 GLN A O 1
ATOM 669 N N . ASP A 1 82 ? -13.351 7.863 30.772 1.00 90.69 82 ASP A N 1
ATOM 670 C CA . ASP A 1 82 ? -12.182 7.787 31.637 1.00 90.69 82 ASP A CA 1
ATOM 671 C C . ASP A 1 82 ? -11.295 6.599 31.270 1.00 90.69 82 ASP A C 1
ATOM 673 O O . ASP A 1 82 ? -11.753 5.549 30.798 1.00 90.69 82 ASP A O 1
ATOM 677 N N . PHE A 1 83 ? -9.998 6.754 31.535 1.00 90.31 83 PHE A N 1
ATOM 678 C CA . PHE A 1 83 ? -9.036 5.684 31.334 1.00 90.31 83 PHE A CA 1
ATOM 679 C C . PHE A 1 83 ? -9.373 4.479 32.221 1.00 90.31 83 PHE A C 1
ATOM 681 O O . PHE A 1 83 ? -9.303 4.552 33.447 1.00 90.31 83 PHE A O 1
ATOM 688 N N . HIS A 1 84 ? -9.651 3.338 31.587 1.00 94.06 84 HIS A N 1
ATOM 689 C CA . HIS A 1 84 ? -9.853 2.065 32.269 1.00 94.06 84 HIS A CA 1
ATOM 690 C C . HIS A 1 84 ? -8.933 0.981 31.678 1.00 94.06 84 HIS A C 1
ATOM 692 O O . HIS A 1 84 ? -8.926 0.791 30.456 1.00 94.06 84 HIS A O 1
ATOM 698 N N . PRO A 1 85 ? -8.193 0.202 32.493 1.00 94.81 85 PRO A N 1
ATOM 699 C CA . PRO A 1 85 ? -7.275 -0.825 31.988 1.00 94.81 85 PRO A CA 1
ATOM 700 C C . PRO A 1 85 ? -7.931 -1.848 31.047 1.00 94.81 85 PRO A C 1
ATOM 702 O O . PRO A 1 85 ? -7.329 -2.255 30.054 1.00 94.81 85 PRO A O 1
ATOM 705 N N . LEU A 1 86 ? -9.183 -2.238 31.318 1.00 95.19 86 LEU A N 1
ATOM 706 C CA . LEU A 1 86 ? -9.938 -3.142 30.437 1.00 95.19 86 LEU A CA 1
ATOM 707 C C . LEU A 1 86 ? -10.358 -2.481 29.116 1.00 95.19 86 LEU A C 1
ATOM 709 O O . LEU A 1 86 ? -10.306 -3.138 28.080 1.00 95.19 86 LEU A O 1
ATOM 713 N N . ALA A 1 87 ? -10.722 -1.194 29.137 1.00 94.38 87 ALA A N 1
ATOM 714 C CA . ALA A 1 87 ? -11.055 -0.439 27.929 1.00 94.38 87 ALA A CA 1
ATOM 715 C C . ALA A 1 87 ? -9.831 -0.334 27.012 1.00 94.38 87 ALA A C 1
ATOM 717 O O . ALA A 1 87 ? -9.925 -0.616 25.818 1.00 94.38 87 ALA A O 1
ATOM 718 N N . LYS A 1 88 ? -8.659 -0.045 27.596 1.00 95.12 88 LYS A N 1
ATOM 719 C CA . LYS A 1 88 ? -7.381 -0.085 26.880 1.00 95.12 88 LYS A CA 1
ATOM 720 C C . LYS A 1 88 ? -7.139 -1.461 26.254 1.00 95.12 88 LYS A C 1
ATOM 722 O O . LYS A 1 88 ? -6.885 -1.545 25.061 1.00 95.12 88 LYS A O 1
ATOM 727 N N . LYS A 1 89 ? -7.279 -2.543 27.029 1.00 96.31 89 LYS A N 1
ATOM 728 C CA . LYS A 1 89 ? -7.068 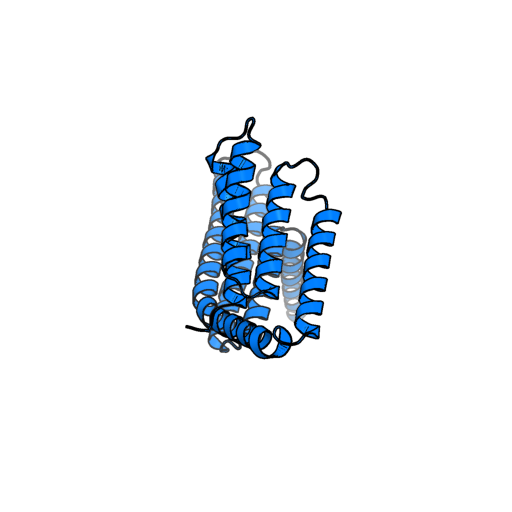-3.914 26.534 1.00 96.31 89 LYS A CA 1
ATOM 729 C C . LYS A 1 89 ? -7.980 -4.264 25.349 1.00 96.31 89 LYS A C 1
ATOM 731 O O . LYS A 1 89 ? -7.523 -4.922 24.420 1.00 96.31 89 LYS A O 1
ATOM 736 N N . ALA A 1 90 ? -9.246 -3.845 25.382 1.00 96.12 90 ALA A N 1
ATOM 737 C CA . ALA A 1 90 ? -10.193 -4.087 24.294 1.00 96.12 90 ALA A CA 1
ATOM 738 C C . ALA A 1 90 ? -9.793 -3.346 23.007 1.00 96.12 90 ALA A C 1
ATOM 740 O O . ALA A 1 90 ? -9.729 -3.968 21.947 1.00 96.12 90 ALA A O 1
ATOM 741 N N . LYS A 1 91 ? -9.460 -2.052 23.112 1.00 95.50 91 LYS A N 1
ATOM 742 C CA . LYS A 1 91 ? -8.996 -1.247 21.970 1.00 95.50 91 LYS A CA 1
ATOM 743 C C . LYS A 1 91 ? -7.672 -1.763 21.403 1.00 95.50 91 LYS A C 1
ATOM 745 O O . LYS A 1 91 ? -7.555 -1.949 20.197 1.00 95.50 91 LYS A O 1
ATOM 750 N N . ASP A 1 92 ? -6.710 -2.086 22.269 1.00 97.12 92 ASP A N 1
ATOM 751 C CA . ASP A 1 92 ? -5.410 -2.634 21.863 1.00 97.12 92 ASP A CA 1
ATOM 752 C C . ASP A 1 92 ? -5.573 -3.973 21.117 1.00 97.12 92 ASP A C 1
ATOM 754 O O . ASP A 1 92 ? -4.880 -4.227 20.132 1.00 97.12 92 ASP A O 1
ATOM 758 N N . ALA A 1 93 ? -6.506 -4.829 21.550 1.00 97.69 93 ALA A N 1
ATOM 759 C CA . ALA A 1 93 ? -6.790 -6.097 20.880 1.00 97.69 93 ALA A CA 1
ATOM 760 C C . ALA A 1 93 ? -7.439 -5.903 19.499 1.00 97.69 93 ALA A C 1
ATOM 762 O O . ALA A 1 93 ? -7.050 -6.586 18.549 1.00 97.69 93 ALA A O 1
ATOM 763 N N . GLY A 1 94 ? -8.388 -4.967 19.375 1.00 96.81 94 GLY A N 1
ATOM 764 C CA . GLY A 1 94 ? -9.005 -4.609 18.093 1.00 96.81 94 GLY A CA 1
ATOM 765 C C . GLY A 1 94 ? -7.974 -4.083 17.092 1.00 96.81 94 GLY A C 1
ATOM 766 O O . GLY A 1 94 ? -7.834 -4.631 15.994 1.00 96.81 94 GLY A O 1
ATOM 767 N N . ALA A 1 95 ? -7.161 -3.113 17.513 1.00 95.56 95 ALA A N 1
ATOM 768 C CA . ALA A 1 95 ? -6.087 -2.558 16.695 1.00 95.56 95 ALA A CA 1
ATOM 769 C C . ALA A 1 95 ? -5.031 -3.620 16.332 1.00 95.56 95 ALA A C 1
ATOM 771 O O . ALA A 1 95 ? -4.540 -3.667 15.201 1.00 95.56 95 ALA A O 1
ATOM 772 N N . GLY A 1 96 ? -4.708 -4.520 17.266 1.00 97.69 96 GLY A N 1
ATOM 773 C CA . GLY A 1 96 ? -3.805 -5.646 17.028 1.00 97.69 96 GLY A CA 1
ATOM 774 C C . GLY A 1 96 ? -4.316 -6.616 15.958 1.00 97.69 96 GLY A C 1
ATOM 775 O O . GLY A 1 96 ? -3.531 -7.076 15.127 1.00 97.69 96 GLY A O 1
ATOM 776 N N . ALA A 1 97 ? -5.622 -6.894 15.926 1.00 97.88 97 ALA A N 1
ATOM 777 C CA . ALA A 1 97 ? -6.228 -7.753 14.908 1.00 97.88 97 ALA A CA 1
ATOM 778 C C . ALA A 1 97 ? -6.125 -7.140 13.501 1.00 97.88 97 ALA A C 1
ATOM 780 O O . ALA A 1 97 ? -5.721 -7.827 12.558 1.00 97.88 97 ALA A O 1
ATOM 781 N N . VAL A 1 98 ? -6.418 -5.841 13.370 1.00 97.00 98 VAL A N 1
ATOM 782 C CA . VAL A 1 98 ? -6.243 -5.090 12.114 1.00 97.00 98 VAL A CA 1
ATOM 783 C C . VAL A 1 98 ? -4.785 -5.136 11.657 1.00 97.00 98 VAL A C 1
ATOM 785 O O . VAL A 1 98 ? -4.512 -5.448 10.497 1.00 97.00 98 VAL A O 1
ATOM 788 N N . LEU A 1 99 ? -3.838 -4.891 12.570 1.00 95.81 99 LEU A N 1
ATOM 789 C CA . LEU A 1 99 ? -2.408 -4.901 12.261 1.00 95.81 99 LEU A CA 1
ATOM 790 C C . LEU A 1 99 ? -1.940 -6.262 11.728 1.00 95.81 99 LEU A C 1
ATOM 792 O O . LEU A 1 99 ? -1.223 -6.319 10.726 1.00 95.81 99 LEU A O 1
ATOM 796 N N . LEU A 1 100 ? -2.351 -7.357 12.372 1.00 97.75 100 LEU A N 1
ATOM 797 C CA . LEU A 1 100 ? -2.001 -8.709 11.934 1.00 97.75 100 LEU A CA 1
ATOM 798 C C . LEU A 1 100 ? -2.573 -9.023 10.549 1.00 97.75 100 LEU A C 1
ATOM 800 O O . LEU A 1 100 ? -1.863 -9.565 9.700 1.00 97.75 100 LEU A O 1
ATOM 804 N N . ALA A 1 101 ? -3.824 -8.643 10.290 1.00 97.31 101 ALA A N 1
ATOM 805 C CA . ALA A 1 101 ? -4.434 -8.834 8.981 1.00 97.31 101 ALA A CA 1
ATOM 806 C C . ALA A 1 101 ? -3.770 -7.986 7.893 1.00 97.31 101 ALA A C 1
ATOM 808 O O . ALA A 1 101 ? -3.538 -8.480 6.789 1.00 97.31 101 ALA A O 1
ATOM 809 N N . ALA A 1 102 ? -3.406 -6.739 8.201 1.00 95.06 102 ALA A N 1
ATOM 810 C CA . ALA A 1 102 ? -2.672 -5.878 7.284 1.00 95.06 102 ALA A CA 1
ATOM 811 C C . ALA A 1 102 ? -1.299 -6.473 6.936 1.00 95.06 102 ALA A C 1
ATOM 813 O O . ALA A 1 102 ? -0.939 -6.535 5.760 1.00 95.06 102 ALA A O 1
ATOM 814 N N . LEU A 1 103 ? -0.560 -6.976 7.930 1.00 96.44 103 LEU A N 1
ATOM 815 C CA . LEU A 1 103 ? 0.730 -7.631 7.708 1.00 96.44 103 LEU A CA 1
ATOM 816 C C . LEU A 1 103 ? 0.583 -8.887 6.840 1.00 96.44 103 LEU A C 1
ATOM 818 O O . LEU A 1 103 ? 1.336 -9.074 5.884 1.00 96.44 103 LEU A O 1
ATOM 822 N N . PHE A 1 104 ? -0.408 -9.726 7.137 1.00 96.88 104 PHE A N 1
ATOM 823 C CA . PHE A 1 104 ? -0.681 -10.929 6.356 1.00 96.88 104 PHE A CA 1
ATOM 824 C C . PHE A 1 104 ? -1.072 -10.603 4.908 1.00 96.88 104 PHE A C 1
ATOM 826 O O . PHE A 1 104 ? -0.578 -11.234 3.972 1.00 96.88 104 PHE A O 1
ATOM 833 N N . SER A 1 105 ? -1.888 -9.565 4.715 1.00 96.38 105 SER A N 1
ATOM 834 C CA . SER A 1 105 ? -2.261 -9.064 3.392 1.00 96.38 105 SER A CA 1
ATOM 835 C C . SER A 1 105 ? -1.035 -8.604 2.594 1.00 96.38 105 SER A C 1
ATOM 837 O O . SER A 1 105 ? -0.870 -8.983 1.435 1.00 96.38 105 SER A O 1
ATOM 839 N N . VAL A 1 106 ? -0.106 -7.879 3.229 1.00 94.69 106 VAL A N 1
ATOM 840 C CA . VAL A 1 106 ? 1.162 -7.472 2.600 1.00 94.69 106 VAL A CA 1
ATOM 841 C C . VAL A 1 106 ? 2.009 -8.682 2.203 1.00 94.69 106 VAL A C 1
ATOM 843 O O . VAL A 1 106 ? 2.541 -8.703 1.094 1.00 94.69 106 VAL A O 1
ATOM 846 N N . LEU A 1 107 ? 2.117 -9.699 3.062 1.00 96.06 107 LEU A N 1
ATOM 847 C CA . LEU A 1 107 ? 2.879 -10.915 2.757 1.00 96.06 107 LEU A CA 1
ATOM 848 C C . LEU A 1 107 ? 2.305 -11.651 1.540 1.00 96.06 107 LEU A C 1
ATOM 850 O O . LEU A 1 107 ? 3.050 -11.982 0.615 1.00 96.06 107 LEU A O 1
ATOM 854 N N . ILE A 1 108 ? 0.987 -11.856 1.493 1.00 96.50 108 ILE A N 1
ATOM 855 C CA . ILE A 1 108 ? 0.343 -12.510 0.347 1.00 96.50 108 ILE A CA 1
ATOM 856 C C . ILE A 1 108 ? 0.511 -11.662 -0.914 1.00 96.50 108 ILE A C 1
ATOM 858 O O . ILE A 1 108 ? 0.946 -12.184 -1.943 1.00 96.50 108 ILE A O 1
ATOM 862 N N . ALA A 1 109 ? 0.241 -10.357 -0.841 1.00 94.50 109 ALA A N 1
ATOM 863 C CA . ALA A 1 109 ? 0.410 -9.463 -1.979 1.00 94.50 109 ALA A CA 1
ATOM 864 C C . ALA A 1 109 ? 1.844 -9.508 -2.523 1.00 94.50 109 ALA A C 1
ATOM 866 O O . ALA A 1 109 ? 2.033 -9.628 -3.732 1.00 94.50 109 ALA A O 1
ATOM 867 N N . PHE A 1 110 ? 2.850 -9.500 -1.645 1.00 92.69 110 PHE A N 1
ATOM 868 C CA . PHE A 1 110 ? 4.253 -9.622 -2.028 1.00 92.69 110 PHE A CA 1
ATOM 869 C C . PHE A 1 110 ? 4.549 -10.948 -2.742 1.00 92.69 110 PHE A C 1
ATOM 871 O O . PHE A 1 110 ? 5.165 -10.949 -3.809 1.00 92.69 110 PHE A O 1
ATOM 878 N N . THR A 1 111 ? 4.083 -12.077 -2.202 1.00 93.44 111 THR A N 1
ATOM 879 C CA . THR A 1 111 ? 4.317 -13.392 -2.829 1.00 93.44 111 THR A CA 1
ATOM 880 C C . THR A 1 111 ? 3.681 -13.506 -4.214 1.00 93.44 111 THR A C 1
ATOM 882 O O . THR A 1 111 ? 4.314 -14.025 -5.129 1.00 93.44 111 THR A O 1
ATOM 885 N N . ILE A 1 112 ? 2.477 -12.962 -4.399 1.00 95.94 112 ILE A N 1
ATOM 886 C CA . ILE A 1 112 ? 1.762 -13.003 -5.679 1.00 95.94 112 ILE A CA 1
ATOM 887 C C . ILE A 1 112 ? 2.362 -12.021 -6.697 1.00 95.94 112 ILE A C 1
ATOM 889 O O . ILE A 1 112 ? 2.510 -12.367 -7.869 1.00 95.94 112 ILE A O 1
ATOM 893 N N . LEU A 1 113 ? 2.696 -10.798 -6.275 1.00 91.31 113 LEU A N 1
ATOM 894 C CA . LEU A 1 113 ? 3.092 -9.717 -7.185 1.00 91.31 113 LEU A CA 1
ATOM 895 C C . LEU A 1 113 ? 4.583 -9.685 -7.507 1.00 91.31 113 LEU A C 1
ATOM 897 O O . LEU A 1 113 ? 4.938 -9.186 -8.571 1.00 91.31 113 LEU A O 1
ATOM 901 N N . SER A 1 114 ? 5.453 -10.184 -6.626 1.00 84.56 114 SER A N 1
ATOM 902 C CA . SER A 1 114 ? 6.911 -10.029 -6.761 1.00 84.56 114 SER A CA 1
ATOM 903 C C . SER A 1 114 ? 7.435 -10.449 -8.137 1.00 84.56 114 SER A C 1
ATOM 905 O O . SER A 1 114 ? 8.048 -9.641 -8.833 1.00 84.56 114 SER A O 1
ATOM 907 N N . HIS A 1 115 ? 7.154 -11.678 -8.567 1.00 85.19 115 HIS A N 1
ATOM 908 C CA . HIS A 1 115 ? 7.667 -12.204 -9.832 1.00 85.19 115 HIS A CA 1
ATOM 909 C C . HIS A 1 115 ? 7.062 -11.514 -11.077 1.00 85.19 115 HIS A C 1
ATOM 911 O O . HIS A 1 115 ? 7.835 -11.001 -11.891 1.00 85.19 115 HIS A O 1
ATOM 917 N N . PRO A 1 116 ? 5.725 -11.409 -11.243 1.00 90.31 116 PRO A N 1
ATOM 918 C CA . PRO A 1 116 ? 5.124 -10.714 -12.390 1.00 90.31 116 PRO A CA 1
ATOM 919 C C . PRO A 1 116 ? 5.555 -9.248 -12.506 1.00 90.31 116 PRO A C 1
ATOM 921 O O . PRO A 1 116 ? 5.801 -8.753 -13.608 1.00 90.31 116 PRO A O 1
ATOM 924 N N . LEU A 1 117 ? 5.708 -8.561 -11.370 1.00 84.88 117 LEU A N 1
ATOM 925 C CA . LEU A 1 117 ? 6.140 -7.169 -11.343 1.00 84.88 117 LEU A CA 1
ATOM 926 C C . LEU A 1 117 ? 7.585 -7.017 -11.830 1.00 84.88 117 LEU A C 1
ATOM 928 O O . LEU A 1 117 ? 7.854 -6.150 -12.660 1.00 84.88 117 LEU A O 1
ATOM 932 N N . ILE A 1 118 ? 8.504 -7.876 -11.373 1.00 80.06 118 ILE A N 1
ATOM 933 C CA . ILE A 1 118 ? 9.904 -7.874 -11.832 1.00 80.06 118 ILE A CA 1
ATOM 934 C C . ILE A 1 118 ? 9.976 -8.082 -13.352 1.00 80.06 118 ILE A C 1
ATOM 936 O O . ILE A 1 118 ? 10.738 -7.393 -14.038 1.00 80.06 118 ILE A O 1
ATOM 940 N N . LEU A 1 119 ? 9.154 -8.978 -13.904 1.00 83.00 119 LEU A N 1
ATOM 941 C CA . LEU A 1 119 ? 9.104 -9.219 -15.347 1.00 83.00 119 LEU A CA 1
ATOM 942 C C . LEU A 1 119 ? 8.593 -8.002 -16.126 1.00 83.00 119 LEU A C 1
ATOM 944 O O . LEU A 1 119 ? 9.255 -7.559 -17.061 1.00 83.00 119 LEU A O 1
ATOM 948 N N . LYS A 1 120 ? 7.462 -7.408 -15.734 1.00 84.69 120 LYS A N 1
ATOM 949 C CA . LYS A 1 120 ? 6.935 -6.227 -16.438 1.00 84.69 120 LYS A CA 1
ATOM 950 C C . LYS A 1 120 ? 7.881 -5.029 -16.337 1.00 84.69 120 LYS A C 1
ATOM 952 O O . LYS A 1 120 ? 8.086 -4.325 -17.325 1.00 84.69 120 LYS A O 1
ATOM 957 N N . VAL A 1 121 ? 8.497 -4.816 -15.172 1.00 78.00 121 VAL A N 1
ATOM 958 C CA . VAL A 1 121 ? 9.476 -3.737 -14.970 1.00 78.00 121 VAL A CA 1
ATOM 959 C C . VAL A 1 121 ? 10.724 -3.961 -15.823 1.00 78.00 121 VAL A C 1
ATOM 961 O O . VAL A 1 121 ? 11.174 -3.021 -16.472 1.00 78.00 121 VAL A O 1
ATOM 964 N N . SER A 1 122 ? 11.261 -5.184 -15.874 1.00 72.56 122 SER A N 1
ATOM 965 C CA . SER A 1 122 ? 12.434 -5.495 -16.707 1.00 72.56 122 SER A CA 1
ATOM 966 C C . SER A 1 122 ? 12.140 -5.379 -18.206 1.00 72.56 122 SER A C 1
ATOM 968 O O . SER A 1 122 ? 12.946 -4.809 -18.937 1.00 72.56 122 SER A O 1
ATOM 970 N N . GLN A 1 123 ? 10.967 -5.817 -18.670 1.00 81.06 123 GLN A N 1
ATOM 971 C CA . GLN A 1 123 ? 10.531 -5.635 -20.061 1.00 81.06 123 GLN A CA 1
ATOM 972 C C . GLN A 1 123 ? 10.386 -4.158 -20.430 1.00 81.06 123 GLN A C 1
ATOM 974 O O . GLN A 1 123 ? 10.883 -3.722 -21.470 1.00 81.06 123 GLN A O 1
ATOM 979 N N . PHE A 1 124 ? 9.726 -3.375 -19.575 1.00 78.44 124 PHE A N 1
ATOM 980 C CA . PHE A 1 124 ? 9.568 -1.938 -19.781 1.00 78.44 124 PHE A CA 1
ATOM 981 C C . PHE A 1 124 ? 10.924 -1.229 -19.809 1.00 78.44 124 PHE A C 1
ATOM 983 O O . PHE A 1 124 ? 11.187 -0.402 -20.682 1.00 78.44 124 PHE A O 1
ATOM 990 N N . HIS A 1 125 ? 11.809 -1.596 -18.885 1.00 72.25 125 HIS A N 1
ATOM 991 C CA . HIS A 1 125 ? 13.172 -1.094 -18.830 1.00 72.25 125 HIS A CA 1
ATOM 992 C C . HIS A 1 125 ? 13.956 -1.412 -20.117 1.00 72.25 125 HIS A C 1
ATOM 994 O O . HIS A 1 125 ? 14.517 -0.499 -20.729 1.00 72.25 125 HIS A O 1
ATOM 1000 N N . PHE A 1 126 ? 13.915 -2.661 -20.584 1.00 72.81 126 PHE A N 1
ATOM 1001 C CA . PHE A 1 126 ? 14.544 -3.075 -21.839 1.00 72.81 126 PHE A CA 1
ATOM 1002 C C . PHE A 1 126 ? 13.978 -2.311 -23.045 1.00 72.81 126 PHE A C 1
ATOM 1004 O O . PHE A 1 126 ? 14.739 -1.854 -23.900 1.00 72.81 126 PHE A O 1
ATOM 1011 N N . PHE A 1 127 ? 12.659 -2.106 -23.101 1.00 80.50 127 PHE A N 1
ATOM 1012 C CA . PHE A 1 127 ? 12.001 -1.325 -24.152 1.00 80.50 127 PHE A CA 1
ATOM 1013 C C . PHE A 1 127 ? 12.480 0.134 -24.179 1.00 80.50 127 PHE A C 1
ATOM 1015 O O . PHE A 1 127 ? 12.866 0.627 -25.244 1.00 80.50 127 PHE A O 1
ATOM 1022 N N . LEU A 1 128 ? 12.504 0.811 -23.022 1.00 72.88 128 LEU A N 1
ATOM 1023 C CA . LEU A 1 128 ? 13.009 2.184 -22.907 1.00 72.88 128 LEU A CA 1
ATOM 1024 C C . LEU A 1 128 ? 14.463 2.280 -23.375 1.00 72.88 128 LEU A C 1
ATOM 1026 O O . LEU A 1 128 ? 14.825 3.216 -24.095 1.00 72.88 128 LEU A O 1
ATOM 1030 N N . TYR A 1 129 ? 15.286 1.313 -22.972 1.00 66.69 129 TYR A N 1
ATOM 1031 C CA . TYR A 1 129 ? 16.705 1.290 -23.296 1.00 66.69 129 TYR A CA 1
ATOM 1032 C C . TYR A 1 129 ? 16.990 1.023 -24.772 1.00 66.69 129 TYR A C 1
ATOM 1034 O O . TYR A 1 129 ? 17.910 1.609 -25.323 1.00 66.69 129 TYR A O 1
ATOM 1042 N N . THR A 1 130 ? 16.227 0.149 -25.420 1.00 71.19 130 THR A N 1
ATOM 1043 C CA . THR A 1 130 ? 16.477 -0.230 -26.819 1.00 71.19 130 THR A CA 1
ATOM 1044 C C . THR A 1 130 ? 15.854 0.739 -27.817 1.00 71.19 130 THR A C 1
ATOM 1046 O O . THR A 1 130 ? 16.439 0.984 -28.868 1.00 71.19 130 THR A O 1
ATOM 1049 N N . ASN A 1 131 ? 14.699 1.327 -27.494 1.00 75.56 131 ASN A N 1
ATOM 1050 C CA . ASN A 1 131 ? 13.927 2.110 -28.462 1.00 75.56 131 ASN A CA 1
ATOM 1051 C C . ASN A 1 131 ? 14.000 3.620 -28.226 1.00 75.56 131 ASN A C 1
ATOM 1053 O O . ASN A 1 131 ? 13.957 4.390 -29.182 1.00 75.56 131 ASN A O 1
ATOM 1057 N N . ILE A 1 132 ? 14.098 4.066 -26.970 1.00 74.56 132 ILE A N 1
ATOM 1058 C CA . ILE A 1 132 ? 13.972 5.490 -26.633 1.00 74.56 132 ILE A CA 1
ATOM 1059 C C . ILE A 1 132 ? 15.343 6.094 -26.343 1.00 74.56 132 ILE A C 1
ATOM 1061 O O . ILE A 1 132 ? 15.801 6.968 -27.079 1.00 74.56 132 ILE A O 1
ATOM 1065 N N . LEU A 1 133 ? 16.026 5.611 -25.306 1.00 69.31 133 LEU A N 1
ATOM 1066 C CA . LEU A 1 133 ? 17.301 6.151 -24.815 1.00 69.31 133 LEU A CA 1
ATOM 1067 C C . LEU A 1 133 ? 18.465 6.195 -25.833 1.00 69.31 133 LEU A C 1
ATOM 1069 O O . LEU A 1 133 ? 19.314 7.075 -25.683 1.00 69.31 133 LEU A O 1
ATOM 1073 N N . PRO A 1 134 ? 18.558 5.341 -26.872 1.00 69.56 134 PRO A N 1
ATOM 1074 C CA . PRO A 1 134 ? 19.628 5.446 -27.865 1.00 69.56 134 PRO A CA 1
ATOM 1075 C C . PRO A 1 134 ? 19.421 6.627 -28.817 1.00 69.56 134 PRO A C 1
ATOM 1077 O O . PRO A 1 134 ? 20.390 7.169 -29.348 1.00 69.56 134 PRO A O 1
ATOM 1080 N N . THR A 1 135 ? 18.172 7.063 -29.006 1.00 76.38 135 THR A N 1
ATOM 1081 C CA . THR A 1 135 ? 17.836 8.179 -29.894 1.00 76.38 135 THR A CA 1
ATOM 1082 C C . THR A 1 135 ? 18.253 9.518 -29.275 1.00 76.38 135 THR A C 1
ATOM 1084 O O . THR A 1 135 ? 18.131 9.733 -28.067 1.00 76.38 135 THR A O 1
ATOM 1087 N N . ALA A 1 136 ? 18.713 10.465 -30.100 1.00 72.81 136 ALA A N 1
ATOM 1088 C CA . ALA A 1 136 ? 19.075 11.812 -29.638 1.00 72.81 136 ALA A CA 1
ATOM 1089 C C . ALA A 1 136 ? 17.903 12.523 -28.928 1.00 72.81 136 ALA A C 1
ATOM 1091 O O . ALA A 1 136 ? 18.096 13.233 -27.937 1.00 72.81 136 ALA A O 1
ATOM 1092 N N . TRP A 1 137 ? 16.677 12.264 -29.393 1.00 73.38 137 TRP A N 1
ATOM 1093 C CA . TRP A 1 137 ? 15.437 12.756 -28.798 1.00 73.38 137 TRP A CA 1
ATOM 1094 C C . TRP A 1 137 ? 15.151 12.120 -27.439 1.00 73.38 137 TRP A C 1
ATOM 1096 O O . TRP A 1 137 ? 14.815 12.836 -26.502 1.00 73.38 137 TRP A O 1
ATOM 1106 N N . GLY A 1 138 ? 15.345 10.808 -27.292 1.00 71.69 138 GLY A N 1
ATOM 1107 C CA . GLY A 1 138 ? 15.155 10.116 -26.018 1.00 71.69 138 GLY A CA 1
ATOM 1108 C C . GLY A 1 138 ? 16.152 10.551 -24.947 1.00 71.69 138 GLY A C 1
ATOM 1109 O O . GLY A 1 138 ? 15.744 10.805 -23.814 1.00 71.69 138 GLY A O 1
ATOM 1110 N N . LYS A 1 139 ? 17.430 10.745 -25.304 1.00 68.56 139 LYS A N 1
ATOM 1111 C CA . LYS A 1 139 ? 18.436 11.319 -24.384 1.00 68.56 139 LYS A CA 1
ATOM 1112 C C . LYS A 1 139 ? 18.051 12.729 -23.939 1.00 68.56 139 LYS A C 1
ATOM 1114 O O . LYS A 1 139 ? 18.125 13.047 -22.753 1.00 68.56 139 LYS A O 1
ATOM 1119 N N . SER A 1 140 ? 17.592 13.554 -24.880 1.00 72.44 140 SER A N 1
ATOM 1120 C CA . SER A 1 140 ? 17.149 14.926 -24.611 1.00 72.44 140 SER A CA 1
ATOM 1121 C C . SER A 1 140 ? 15.894 14.970 -23.732 1.00 72.44 140 SER A C 1
ATOM 1123 O O . SER A 1 140 ? 15.859 15.707 -22.752 1.00 72.44 140 SER A O 1
ATOM 1125 N N . ALA A 1 141 ? 14.881 14.148 -24.020 1.00 74.25 141 ALA A N 1
ATOM 1126 C CA . ALA A 1 141 ? 13.653 14.066 -23.230 1.00 74.25 141 ALA A CA 1
ATOM 1127 C C . ALA A 1 141 ? 13.921 13.562 -21.805 1.00 74.25 141 ALA A C 1
ATOM 1129 O O . ALA A 1 141 ? 13.399 14.128 -20.845 1.00 74.25 141 ALA A O 1
ATOM 1130 N N . PHE A 1 142 ? 14.781 12.551 -21.651 1.00 70.19 142 PHE A N 1
ATOM 1131 C CA . PHE A 1 142 ? 15.194 12.059 -20.339 1.00 70.19 142 PHE A CA 1
ATOM 1132 C C . PHE A 1 142 ? 15.919 13.145 -19.535 1.00 70.19 142 PHE A C 1
ATOM 1134 O O . PHE A 1 142 ? 15.573 13.381 -18.377 1.00 70.19 142 PHE A O 1
ATOM 1141 N N . LEU A 1 143 ? 16.861 13.864 -20.160 1.00 69.75 143 LEU A N 1
ATOM 1142 C CA . LEU A 1 143 ? 17.538 15.007 -19.544 1.00 69.75 143 LEU A CA 1
ATOM 1143 C C . LEU A 1 143 ? 16.534 16.082 -19.102 1.00 69.75 143 LEU A C 1
ATOM 1145 O O . LEU A 1 143 ? 16.641 16.586 -17.988 1.00 69.75 143 LEU A O 1
ATOM 1149 N N . LEU A 1 144 ? 15.536 16.407 -19.927 1.00 75.56 144 LEU A N 1
ATOM 1150 C CA . LEU A 1 144 ? 14.511 17.403 -19.599 1.00 75.56 144 LEU A CA 1
ATOM 1151 C C . LEU A 1 144 ? 13.614 16.969 -18.434 1.00 75.56 144 LEU A C 1
ATOM 1153 O O . LEU A 1 144 ? 13.397 17.760 -17.518 1.00 75.56 144 LEU A O 1
ATOM 1157 N N . ILE A 1 145 ? 13.130 15.722 -18.427 1.00 75.00 145 ILE A N 1
ATOM 1158 C CA . ILE A 1 145 ? 12.338 15.162 -17.316 1.00 75.00 145 ILE A CA 1
ATOM 1159 C C . ILE A 1 145 ? 13.153 15.193 -16.022 1.00 75.00 145 ILE A C 1
ATOM 1161 O O . ILE A 1 14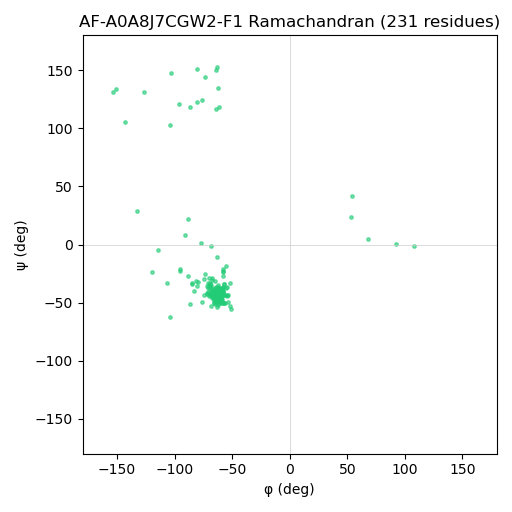5 ? 12.651 15.566 -14.962 1.00 75.00 145 ILE A O 1
ATOM 1165 N N . PHE A 1 146 ? 14.428 14.838 -16.113 1.00 68.56 146 PHE A N 1
ATOM 1166 C CA . PHE A 1 146 ? 15.334 14.805 -14.981 1.00 68.56 146 PHE A CA 1
ATOM 1167 C C . PHE A 1 146 ? 15.659 16.211 -14.444 1.00 68.56 146 PHE A C 1
ATOM 1169 O O . PHE A 1 146 ? 15.591 16.439 -13.235 1.00 68.56 146 PHE A O 1
ATOM 1176 N N . LEU A 1 147 ? 15.918 17.187 -15.324 1.00 73.25 147 LEU A N 1
ATOM 1177 C CA . LEU A 1 147 ? 16.072 18.600 -14.957 1.00 73.25 147 LEU A CA 1
ATOM 1178 C C . LEU A 1 147 ? 14.779 19.179 -14.362 1.00 73.25 147 LEU A C 1
ATOM 1180 O O . LEU A 1 147 ? 14.838 19.949 -13.403 1.00 73.25 147 LEU A O 1
ATOM 1184 N N . PHE A 1 148 ? 13.614 18.784 -14.880 1.00 76.12 148 PHE A N 1
ATOM 1185 C CA . PHE A 1 148 ? 12.313 19.183 -14.346 1.00 76.12 148 PHE A CA 1
ATOM 1186 C C . PHE A 1 148 ? 12.066 18.611 -12.945 1.00 76.12 148 PHE A C 1
ATOM 1188 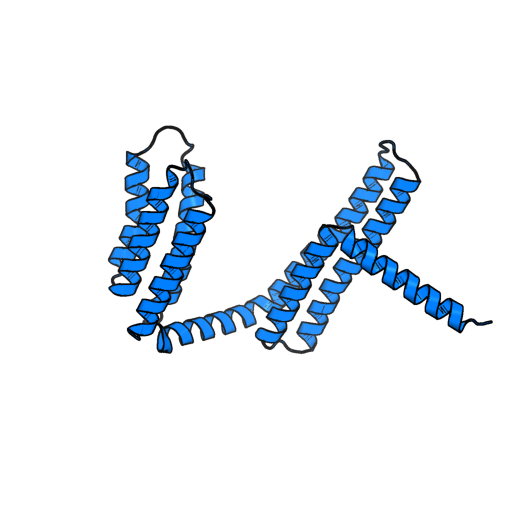O O . PHE A 1 148 ? 11.661 19.352 -12.050 1.00 76.12 148 PHE A O 1
ATOM 1195 N N . LEU A 1 149 ? 12.361 17.327 -12.719 1.00 68.19 149 LEU A N 1
ATOM 1196 C CA . LEU A 1 149 ? 12.304 16.703 -11.393 1.00 68.19 149 LEU A CA 1
ATOM 1197 C C . LEU A 1 149 ? 13.256 17.392 -10.411 1.00 68.19 149 LEU A C 1
ATOM 1199 O O . LEU A 1 149 ? 12.860 17.701 -9.288 1.00 68.19 149 LEU A O 1
ATOM 1203 N N . PHE A 1 150 ? 14.483 17.698 -10.837 1.00 67.81 150 PHE A N 1
ATOM 1204 C CA . PHE A 1 150 ? 15.438 18.454 -10.029 1.00 67.81 150 PHE A CA 1
ATOM 1205 C C . PHE A 1 150 ? 14.909 19.852 -9.675 1.00 67.81 150 PHE A C 1
ATOM 1207 O O . PHE A 1 150 ? 14.933 20.251 -8.509 1.00 67.81 150 PHE A O 1
ATOM 1214 N N . TYR A 1 151 ? 14.361 20.573 -10.656 1.00 72.44 151 TYR A N 1
ATOM 1215 C CA . TYR A 1 151 ? 13.715 21.867 -10.442 1.00 72.44 151 TYR A CA 1
ATOM 1216 C C . TYR A 1 151 ? 12.524 21.768 -9.477 1.00 72.44 151 TYR A C 1
ATOM 1218 O O . TYR A 1 151 ? 12.384 22.609 -8.587 1.00 72.44 151 TYR A O 1
ATOM 1226 N N . LEU A 1 152 ? 11.688 20.734 -9.602 1.00 73.06 152 LEU A N 1
ATOM 1227 C CA . LEU A 1 152 ? 10.554 20.491 -8.712 1.00 73.06 152 LEU A CA 1
ATOM 1228 C C . LEU A 1 152 ? 11.030 20.251 -7.274 1.00 73.06 152 LEU A C 1
ATOM 1230 O O . LEU A 1 152 ? 10.537 20.897 -6.351 1.00 73.06 152 LEU A O 1
ATOM 1234 N N . LEU A 1 153 ? 12.029 19.386 -7.082 1.00 66.00 153 LEU A N 1
ATOM 1235 C CA . LEU A 1 153 ? 12.635 19.116 -5.775 1.00 66.00 153 LEU A CA 1
ATOM 1236 C C . LEU A 1 153 ? 13.259 20.379 -5.159 1.00 66.00 153 LEU A C 1
ATOM 1238 O O . LEU A 1 153 ? 13.101 20.619 -3.958 1.00 66.00 153 LEU A O 1
ATOM 1242 N N . TYR A 1 154 ? 13.913 21.214 -5.973 1.00 65.12 154 TYR A N 1
ATOM 1243 C CA . TYR A 1 154 ? 14.423 22.523 -5.562 1.00 65.12 154 TYR A CA 1
ATOM 1244 C C . TYR A 1 154 ? 13.287 23.471 -5.136 1.00 65.12 154 TYR A C 1
ATOM 1246 O O . TYR A 1 154 ? 13.336 24.055 -4.047 1.00 65.12 154 TYR A O 1
ATOM 1254 N N . ARG A 1 155 ? 12.225 23.586 -5.948 1.00 72.12 155 ARG A N 1
ATOM 1255 C CA . ARG A 1 155 ? 11.058 24.451 -5.698 1.00 72.12 155 ARG A CA 1
ATOM 1256 C C . ARG A 1 155 ? 10.295 24.048 -4.439 1.00 72.12 155 ARG A C 1
ATOM 1258 O O . ARG A 1 155 ? 9.868 24.924 -3.688 1.00 72.12 155 ARG A O 1
ATOM 1265 N N . LEU A 1 156 ? 10.173 22.747 -4.181 1.00 74.06 156 LEU A N 1
ATOM 1266 C CA . LEU A 1 156 ? 9.544 22.195 -2.977 1.00 74.06 156 LEU A CA 1
ATOM 1267 C C . LEU A 1 156 ? 10.356 22.458 -1.695 1.00 74.06 156 LEU A C 1
ATOM 1269 O O . LEU A 1 156 ? 9.908 22.096 -0.611 1.00 74.06 156 LEU A O 1
ATOM 1273 N N . ARG A 1 157 ? 11.527 23.114 -1.783 1.00 64.88 157 ARG A N 1
ATOM 1274 C CA . ARG A 1 157 ? 12.371 23.526 -0.644 1.00 64.88 157 ARG A CA 1
ATOM 1275 C C . ARG A 1 157 ? 12.730 22.393 0.323 1.00 64.88 157 ARG A C 1
ATOM 1277 O O . ARG A 1 157 ? 13.147 22.674 1.444 1.00 64.88 157 ARG A O 1
ATOM 1284 N N . ILE A 1 158 ? 12.697 21.141 -0.137 1.00 60.06 158 ILE A N 1
ATOM 1285 C CA . ILE A 1 158 ? 13.099 19.948 0.633 1.00 60.06 158 ILE A CA 1
ATOM 1286 C C . ILE A 1 158 ? 14.554 20.085 1.167 1.00 60.06 158 ILE A C 1
ATOM 1288 O O . ILE A 1 158 ? 14.942 19.439 2.138 1.00 60.06 158 ILE A O 1
ATOM 1292 N N . TRP A 1 159 ? 15.334 21.002 0.579 1.00 56.69 159 TRP A N 1
ATOM 1293 C CA . TRP A 1 159 ? 16.786 21.150 0.715 1.00 56.69 159 TRP A CA 1
ATOM 1294 C C . TRP A 1 159 ? 17.248 22.447 1.406 1.00 56.69 159 TRP A C 1
ATOM 1296 O O . TRP A 1 159 ? 18.448 22.638 1.614 1.00 56.69 159 TRP A O 1
ATOM 1306 N N . LYS A 1 160 ? 16.346 23.380 1.751 1.00 48.66 160 LYS A N 1
ATOM 1307 C CA . LYS A 1 160 ? 16.759 24.702 2.266 1.00 48.66 160 LYS A CA 1
ATOM 1308 C C . LYS A 1 160 ? 17.506 24.561 3.607 1.00 48.66 160 LYS A C 1
ATOM 1310 O O . LYS A 1 160 ? 16.922 24.138 4.596 1.00 48.66 160 LYS A O 1
ATOM 1315 N N . GLY A 1 161 ? 18.788 24.945 3.632 1.00 55.88 161 GLY A N 1
ATOM 1316 C CA . GLY A 1 161 ? 19.639 24.978 4.835 1.00 55.88 161 GLY A CA 1
ATOM 1317 C C . GLY A 1 161 ? 20.460 23.710 5.114 1.00 55.88 161 GLY A C 1
ATOM 1318 O O . GLY A 1 161 ? 21.204 23.672 6.092 1.00 55.88 161 GLY A O 1
ATOM 1319 N N . LYS A 1 162 ? 20.364 22.683 4.262 1.00 60.28 162 LYS A N 1
ATOM 1320 C CA . LYS A 1 162 ? 21.062 21.403 4.434 1.00 60.28 162 LYS A CA 1
ATOM 1321 C C . LYS A 1 162 ? 22.371 21.373 3.638 1.00 60.28 162 LYS A C 1
ATOM 1323 O O . LYS A 1 162 ? 22.360 21.513 2.413 1.00 60.28 162 LYS A O 1
ATOM 1328 N N . LYS A 1 163 ? 23.510 21.182 4.324 1.00 59.00 163 LYS A N 1
ATOM 1329 C CA . LYS A 1 163 ? 24.833 21.001 3.684 1.00 59.00 163 LYS A CA 1
ATOM 1330 C C . LYS A 1 163 ? 24.818 19.804 2.724 1.00 59.00 163 LYS A C 1
ATOM 1332 O O . LYS A 1 163 ? 25.554 19.785 1.758 1.00 59.00 163 LYS A O 1
ATOM 1337 N N . GLU A 1 164 ? 23.915 18.852 2.900 1.00 63.28 164 GLU A N 1
ATOM 1338 C CA . GLU A 1 164 ? 23.783 17.677 2.038 1.00 63.28 164 GLU A CA 1
ATOM 1339 C C . GLU A 1 164 ? 23.404 18.005 0.565 1.00 63.28 164 GLU A C 1
ATOM 1341 O O . GLU A 1 164 ? 23.530 17.156 -0.315 1.00 63.28 164 GLU A O 1
ATOM 1346 N N . THR A 1 165 ? 23.017 19.251 0.257 1.00 64.50 165 THR A N 1
ATOM 1347 C CA . THR A 1 165 ? 22.586 19.697 -1.085 1.00 64.50 165 THR A CA 1
ATOM 1348 C C . THR A 1 165 ? 23.678 19.595 -2.161 1.00 64.50 165 THR A C 1
ATOM 1350 O O . THR A 1 165 ? 23.389 19.194 -3.288 1.00 64.50 165 THR A O 1
ATOM 1353 N N . TYR A 1 166 ? 24.942 19.911 -1.846 1.00 66.25 166 TYR A N 1
ATOM 1354 C CA . TYR A 1 166 ? 26.031 19.815 -2.834 1.00 66.25 166 TYR A CA 1
ATOM 1355 C C . TYR A 1 166 ? 26.374 18.360 -3.187 1.00 66.25 166 TYR A C 1
ATOM 1357 O O . TYR A 1 166 ? 26.780 18.082 -4.311 1.00 66.25 166 TYR A O 1
ATOM 1365 N N . LEU A 1 167 ? 26.163 17.418 -2.260 1.00 67.94 167 LEU A N 1
ATOM 1366 C CA . LEU A 1 167 ? 26.398 15.990 -2.500 1.00 67.94 167 LEU A CA 1
ATOM 1367 C C . LEU A 1 167 ? 25.398 15.449 -3.516 1.00 67.94 167 LEU A C 1
ATOM 1369 O O . LEU A 1 167 ? 25.769 14.699 -4.413 1.00 67.94 167 LEU A O 1
ATOM 1373 N N . VAL A 1 168 ? 24.144 15.891 -3.426 1.00 70.38 168 VAL A N 1
ATOM 1374 C CA . VAL A 1 168 ? 23.113 15.506 -4.390 1.00 70.38 168 VAL A CA 1
ATOM 1375 C C . VAL A 1 168 ? 23.379 16.086 -5.769 1.00 70.38 168 VAL A C 1
ATOM 1377 O O . VAL A 1 168 ? 23.227 15.361 -6.741 1.00 70.38 168 VAL A O 1
ATOM 1380 N N . LEU A 1 169 ? 23.879 17.319 -5.873 1.00 71.25 169 LEU A N 1
ATOM 1381 C CA . LEU A 1 169 ? 24.362 17.875 -7.144 1.00 71.25 169 LEU A CA 1
ATOM 1382 C C . LEU A 1 169 ? 25.505 17.049 -7.755 1.00 71.25 169 LEU A C 1
ATOM 1384 O O . LEU A 1 169 ? 25.502 16.802 -8.957 1.00 71.25 169 LEU A O 1
ATOM 1388 N N . ILE A 1 170 ? 26.452 16.575 -6.944 1.00 71.44 170 ILE A N 1
ATOM 1389 C CA . ILE A 1 170 ? 27.549 15.716 -7.413 1.00 71.44 170 ILE A CA 1
ATOM 1390 C C . ILE A 1 170 ? 27.018 14.366 -7.925 1.00 71.44 170 ILE A C 1
ATOM 1392 O O . ILE A 1 170 ? 27.403 13.936 -9.016 1.00 71.44 170 ILE A O 1
ATOM 1396 N N . PHE A 1 171 ? 26.110 13.714 -7.190 1.00 71.94 171 PHE A N 1
ATOM 1397 C CA . PHE A 1 171 ? 25.448 12.483 -7.653 1.00 71.94 171 PHE A CA 1
ATOM 1398 C C . PHE A 1 171 ? 24.648 12.716 -8.941 1.00 71.94 171 PHE A C 1
ATOM 1400 O O . PHE A 1 171 ? 24.641 11.880 -9.844 1.00 71.94 171 PHE A O 1
ATOM 1407 N N . LEU A 1 172 ? 24.006 13.876 -9.052 1.00 70.88 172 LEU A N 1
ATOM 1408 C CA . LEU A 1 172 ? 23.216 14.263 -10.211 1.00 70.88 172 LEU A CA 1
ATOM 1409 C C . LEU A 1 172 ? 24.093 14.413 -11.466 1.00 70.88 172 LEU A C 1
ATOM 1411 O O . LEU A 1 172 ? 23.815 13.809 -12.502 1.00 70.88 172 LEU A O 1
ATOM 1415 N N . VAL A 1 173 ? 25.181 15.181 -11.359 1.00 76.44 173 VAL A N 1
ATOM 1416 C CA . VAL A 1 173 ? 26.109 15.462 -12.467 1.00 76.44 173 VAL A CA 1
ATOM 1417 C C . VAL A 1 173 ? 26.838 14.198 -12.917 1.00 76.44 173 VAL A C 1
ATOM 1419 O O . VAL A 1 173 ? 26.935 13.939 -14.113 1.00 76.44 173 VAL A O 1
ATOM 1422 N N . SER A 1 174 ? 27.306 13.377 -11.978 1.00 70.31 174 SER A N 1
ATOM 1423 C CA . SER A 1 174 ? 27.959 12.098 -12.291 1.00 70.31 174 SER A CA 1
ATOM 1424 C C . SER A 1 174 ? 27.034 11.119 -13.018 1.00 70.31 174 SER A C 1
ATOM 1426 O O . SER A 1 174 ? 27.450 10.494 -13.993 1.00 70.31 174 SER A O 1
ATOM 1428 N N . THR A 1 175 ? 25.765 11.040 -12.605 1.00 69.69 175 THR A N 1
ATOM 1429 C CA . THR A 1 175 ? 24.752 10.202 -13.266 1.00 69.69 175 THR A CA 1
ATOM 1430 C C . THR A 1 175 ? 24.471 10.681 -14.692 1.00 69.69 175 THR A C 1
ATOM 1432 O O . THR A 1 175 ? 24.428 9.871 -15.615 1.00 69.69 175 THR A O 1
ATOM 1435 N N . LEU A 1 176 ? 24.351 11.997 -14.907 1.00 70.56 176 LEU A N 1
ATOM 1436 C CA . LEU A 1 176 ? 24.181 12.566 -16.249 1.00 70.56 176 LEU A CA 1
ATOM 1437 C C . LEU A 1 176 ? 25.389 12.280 -17.149 1.00 70.56 176 LEU A C 1
ATOM 1439 O O . LEU A 1 176 ? 25.220 11.805 -18.271 1.00 70.56 176 LEU A O 1
ATOM 1443 N N . LEU A 1 177 ? 26.608 12.513 -16.658 1.00 72.56 177 LEU A N 1
ATOM 1444 C CA . LEU A 1 177 ? 27.829 12.256 -17.425 1.00 72.56 177 LEU A CA 1
ATOM 1445 C C . LEU A 1 177 ? 27.959 10.780 -17.807 1.00 72.56 177 LEU A C 1
ATOM 1447 O O . LEU A 1 177 ? 28.348 10.479 -18.935 1.00 72.56 177 LEU A O 1
ATOM 1451 N N . PHE A 1 178 ? 27.580 9.863 -16.918 1.00 74.44 178 PHE A N 1
ATOM 1452 C CA . PHE A 1 178 ? 27.551 8.434 -17.219 1.00 74.44 178 PHE A CA 1
ATOM 1453 C C . PHE A 1 178 ? 26.550 8.094 -18.333 1.00 74.44 178 PHE A C 1
ATOM 1455 O O . PHE A 1 178 ? 26.916 7.397 -19.275 1.00 74.44 178 PHE A O 1
ATOM 1462 N N . ILE A 1 179 ? 25.334 8.647 -18.294 1.00 65.62 179 ILE A N 1
ATOM 1463 C CA . ILE A 1 179 ? 24.302 8.417 -19.323 1.00 65.62 179 ILE A CA 1
ATOM 1464 C C . ILE A 1 179 ? 24.746 8.918 -20.707 1.00 65.62 179 ILE A C 1
ATOM 1466 O O . ILE A 1 179 ? 24.493 8.256 -21.714 1.00 65.62 179 ILE A O 1
ATOM 1470 N N . PHE A 1 180 ? 25.409 10.076 -20.780 1.00 67.56 180 PHE A N 1
ATOM 1471 C CA . PHE A 1 180 ? 25.829 10.657 -22.061 1.00 67.56 180 PHE A CA 1
ATOM 1472 C C . PHE A 1 180 ? 27.112 10.044 -22.625 1.00 67.56 180 PHE A C 1
ATOM 1474 O O . PHE A 1 180 ? 27.227 9.909 -23.843 1.00 67.56 180 PHE A O 1
ATOM 1481 N N . SER A 1 181 ? 28.066 9.682 -21.766 1.00 69.06 181 SER A N 1
ATOM 1482 C CA . SER A 1 181 ? 29.373 9.163 -22.194 1.00 69.06 181 SER A CA 1
ATOM 1483 C C . SER A 1 181 ? 29.456 7.636 -22.238 1.00 69.06 181 SER A C 1
ATOM 1485 O O . SER A 1 181 ? 30.334 7.103 -22.909 1.00 69.06 181 SER A O 1
ATOM 1487 N N . GLY A 1 182 ? 28.597 6.929 -21.496 1.00 65.69 182 GLY A N 1
ATOM 1488 C CA . GLY A 1 182 ? 28.688 5.483 -21.283 1.00 65.69 182 GLY A CA 1
ATOM 1489 C C . GLY A 1 182 ? 29.893 5.036 -20.441 1.00 65.69 182 GLY A C 1
ATOM 1490 O O . GLY A 1 182 ? 30.104 3.837 -20.285 1.00 65.69 182 GLY A O 1
ATOM 1491 N N . LEU A 1 183 ? 30.696 5.963 -19.897 1.00 68.00 183 LEU A N 1
ATOM 1492 C CA . LEU A 1 183 ? 31.945 5.637 -19.203 1.00 68.00 183 LEU A CA 1
ATOM 1493 C C . LEU A 1 183 ? 31.705 5.327 -17.712 1.00 68.00 183 LEU A C 1
ATOM 1495 O O . LEU A 1 183 ? 31.335 6.237 -16.962 1.00 68.00 183 LEU A O 1
ATOM 1499 N N . PRO A 1 184 ? 32.016 4.103 -17.227 1.00 69.00 184 PRO A N 1
ATOM 1500 C CA . PRO A 1 184 ? 31.839 3.714 -15.818 1.00 69.00 184 PRO A CA 1
ATOM 1501 C C . PRO A 1 184 ? 32.610 4.598 -14.827 1.00 69.00 184 PRO A C 1
ATOM 1503 O O . PRO A 1 184 ? 32.265 4.683 -13.650 1.00 69.00 184 PRO A O 1
ATOM 1506 N N . PHE A 1 185 ? 33.645 5.294 -15.307 1.00 71.56 185 PHE A N 1
ATOM 1507 C CA . PHE A 1 185 ? 34.410 6.270 -14.537 1.00 71.56 185 PHE A CA 1
ATOM 1508 C C . PHE A 1 185 ? 33.524 7.342 -13.886 1.00 71.56 185 PHE A C 1
ATOM 1510 O O . PHE A 1 185 ? 33.712 7.650 -12.711 1.00 71.56 185 PHE A O 1
ATOM 1517 N N . PHE A 1 186 ? 32.534 7.888 -14.603 1.00 72.75 186 PHE A N 1
ATOM 1518 C CA . PHE A 1 186 ? 31.664 8.923 -14.035 1.00 72.75 186 PHE A CA 1
ATOM 1519 C C . PHE A 1 186 ? 30.770 8.377 -12.925 1.00 72.75 186 PHE A C 1
ATOM 1521 O O . PHE A 1 186 ? 30.496 9.087 -11.961 1.00 72.75 186 PHE A O 1
ATOM 1528 N N . GLN A 1 187 ? 30.399 7.101 -13.002 1.00 67.94 187 GLN A N 1
ATOM 1529 C CA . GLN A 1 187 ? 29.656 6.415 -11.952 1.00 67.94 187 GLN A CA 1
ATOM 1530 C C . GLN A 1 187 ? 30.509 6.236 -10.685 1.00 67.94 187 GLN A C 1
ATOM 1532 O O . GLN A 1 187 ? 30.062 6.549 -9.579 1.00 67.94 187 GLN A O 1
ATOM 1537 N N . ALA A 1 188 ? 31.772 5.829 -10.848 1.00 68.38 188 ALA A N 1
ATOM 1538 C CA . ALA A 1 188 ? 32.734 5.760 -9.750 1.00 68.38 188 ALA A CA 1
ATOM 1539 C C . ALA A 1 188 ? 32.994 7.148 -9.138 1.00 68.38 188 ALA A C 1
ATOM 1541 O O . ALA A 1 188 ? 32.963 7.302 -7.917 1.00 68.38 188 ALA A O 1
ATOM 1542 N N . ALA A 1 189 ? 33.168 8.184 -9.963 1.00 69.25 189 ALA A N 1
ATOM 1543 C CA . ALA A 1 189 ? 33.325 9.558 -9.493 1.00 69.25 189 ALA A CA 1
ATOM 1544 C C . ALA A 1 189 ? 32.100 10.021 -8.688 1.00 69.25 189 ALA A C 1
ATOM 1546 O O . ALA A 1 189 ? 32.260 10.600 -7.617 1.00 69.25 189 ALA A O 1
ATOM 1547 N N . GLY A 1 190 ? 30.888 9.690 -9.140 1.00 68.00 190 GLY A N 1
ATOM 1548 C CA . GLY A 1 190 ? 29.650 9.936 -8.404 1.00 68.00 190 GLY A CA 1
ATOM 1549 C C . GLY A 1 190 ? 29.616 9.305 -7.019 1.00 68.00 190 GLY A C 1
ATOM 1550 O O . GLY A 1 190 ? 29.071 9.911 -6.110 1.00 68.00 190 GLY A O 1
ATOM 1551 N N . PHE A 1 191 ? 30.240 8.141 -6.827 1.00 66.12 191 PHE A N 1
ATOM 1552 C CA . PHE A 1 191 ? 30.364 7.498 -5.516 1.00 66.12 191 PHE A CA 1
ATOM 1553 C C . PHE A 1 191 ? 31.424 8.153 -4.629 1.00 66.12 191 PHE A C 1
ATOM 1555 O O . PHE A 1 191 ? 31.164 8.459 -3.467 1.00 66.12 191 PHE A O 1
ATOM 1562 N N . PHE A 1 192 ? 32.627 8.369 -5.168 1.00 68.62 192 PHE A N 1
ATOM 1563 C CA . PHE A 1 192 ? 33.795 8.749 -4.373 1.00 68.62 192 PHE A CA 1
ATOM 1564 C C . PHE A 1 192 ? 33.904 10.256 -4.111 1.00 68.62 192 PHE A C 1
ATOM 1566 O O . PHE A 1 192 ? 34.349 10.648 -3.033 1.00 68.62 192 PHE A O 1
ATOM 1573 N N . LEU A 1 193 ? 33.477 11.130 -5.031 1.00 69.50 193 LEU A N 1
ATOM 1574 C CA . LEU A 1 193 ? 33.561 12.582 -4.808 1.00 69.50 193 LEU A CA 1
ATOM 1575 C C . LEU A 1 193 ? 32.741 13.038 -3.585 1.00 69.50 193 LEU A C 1
ATOM 1577 O O . LEU A 1 193 ? 33.272 13.803 -2.781 1.00 69.50 193 LEU A O 1
ATOM 1581 N N . PRO A 1 194 ? 31.487 12.581 -3.385 1.00 68.94 194 PRO A N 1
ATOM 1582 C CA . PRO A 1 194 ? 30.699 12.919 -2.201 1.00 68.94 194 PRO A CA 1
ATOM 1583 C C . PRO A 1 194 ? 31.384 12.514 -0.894 1.00 68.94 194 PRO A C 1
ATOM 1585 O O . PRO A 1 194 ? 31.312 13.248 0.090 1.00 68.94 194 PRO A O 1
ATOM 1588 N N . ILE A 1 195 ? 32.088 11.378 -0.897 1.00 66.62 195 ILE A N 1
ATOM 1589 C CA . ILE A 1 195 ? 32.869 10.878 0.242 1.00 66.62 195 ILE A CA 1
ATOM 1590 C C . ILE A 1 195 ? 34.000 11.846 0.571 1.00 66.62 195 ILE A C 1
ATOM 1592 O O . ILE A 1 195 ? 34.103 12.318 1.704 1.00 66.62 195 ILE A O 1
ATOM 1596 N N . VAL A 1 196 ? 34.812 12.177 -0.432 1.00 66.44 196 VAL A N 1
ATOM 1597 C CA . VAL A 1 196 ? 35.950 13.092 -0.293 1.00 66.44 196 VAL A CA 1
ATOM 1598 C C . VAL A 1 196 ? 35.467 14.460 0.191 1.00 66.44 196 VAL A C 1
ATOM 1600 O O . VAL A 1 196 ? 35.934 14.967 1.209 1.00 66.44 196 VAL A O 1
ATOM 1603 N N . VAL A 1 197 ? 34.459 15.026 -0.471 1.00 67.88 197 VAL A N 1
ATOM 1604 C CA . VAL A 1 197 ? 33.896 16.340 -0.140 1.00 67.88 197 VAL A CA 1
ATOM 1605 C C . VAL A 1 197 ? 33.324 16.374 1.285 1.00 67.88 197 VAL A C 1
ATOM 1607 O O . VAL A 1 197 ? 33.532 17.349 2.009 1.00 67.88 197 VAL A O 1
ATOM 1610 N N . ASN A 1 198 ? 32.652 15.311 1.733 1.00 66.06 198 ASN A N 1
ATOM 1611 C CA . ASN A 1 198 ? 32.093 15.230 3.086 1.00 66.06 198 ASN A CA 1
ATOM 1612 C C . ASN A 1 198 ? 33.185 15.073 4.166 1.00 66.06 198 ASN A C 1
ATOM 1614 O O . ASN A 1 198 ? 33.046 15.625 5.259 1.00 66.06 198 ASN A O 1
ATOM 1618 N N . ILE A 1 199 ? 34.299 14.391 3.866 1.00 65.12 199 ILE A N 1
ATOM 1619 C CA . ILE A 1 199 ? 35.473 14.330 4.757 1.00 65.12 199 ILE A CA 1
ATOM 1620 C C . ILE A 1 199 ? 36.065 15.733 4.961 1.00 65.12 199 ILE A C 1
ATOM 1622 O O . ILE A 1 199 ? 36.307 16.129 6.101 1.00 65.12 199 ILE A O 1
ATOM 1626 N N . PHE A 1 200 ? 36.227 16.514 3.888 1.00 61.59 200 PHE A N 1
ATOM 1627 C CA . PHE A 1 200 ? 36.810 17.861 3.958 1.00 61.59 200 PHE A CA 1
ATOM 1628 C C . PHE A 1 200 ? 35.867 18.925 4.550 1.00 61.59 200 PHE A C 1
ATOM 1630 O O . PHE A 1 200 ? 36.332 19.874 5.178 1.00 61.59 200 PHE A O 1
ATOM 1637 N N . MET A 1 201 ? 34.545 18.786 4.399 1.00 62.19 201 MET A N 1
ATOM 1638 C CA . MET A 1 201 ? 33.568 19.794 4.852 1.00 62.19 201 MET A CA 1
ATOM 1639 C C . MET A 1 201 ? 33.039 19.599 6.288 1.00 62.19 201 MET A C 1
ATOM 1641 O O . MET A 1 201 ? 32.103 20.290 6.721 1.00 62.19 201 MET A O 1
ATOM 1645 N N . ARG A 1 202 ? 33.600 18.661 7.057 1.00 59.66 202 ARG A N 1
ATOM 1646 C CA . ARG A 1 202 ? 33.026 18.238 8.340 1.00 59.66 202 ARG A CA 1
ATOM 1647 C C . ARG A 1 202 ? 33.239 19.214 9.502 1.00 59.66 202 ARG A C 1
ATOM 1649 O O . ARG A 1 202 ? 34.357 19.471 9.929 1.00 59.66 202 ARG A O 1
ATOM 1656 N N . ARG A 1 203 ? 32.117 19.619 10.115 1.00 54.16 203 ARG A N 1
ATOM 1657 C CA . ARG A 1 203 ? 31.988 20.014 11.534 1.00 54.16 203 ARG A CA 1
ATOM 1658 C C . ARG A 1 203 ? 30.624 19.535 12.074 1.00 54.16 203 ARG A C 1
ATOM 1660 O O . ARG A 1 203 ? 29.607 20.124 11.718 1.00 54.16 203 ARG A O 1
ATOM 1667 N N . GLY A 1 204 ? 30.593 18.478 12.900 1.00 56.12 204 GLY A N 1
ATOM 1668 C CA . GLY A 1 204 ? 29.563 18.319 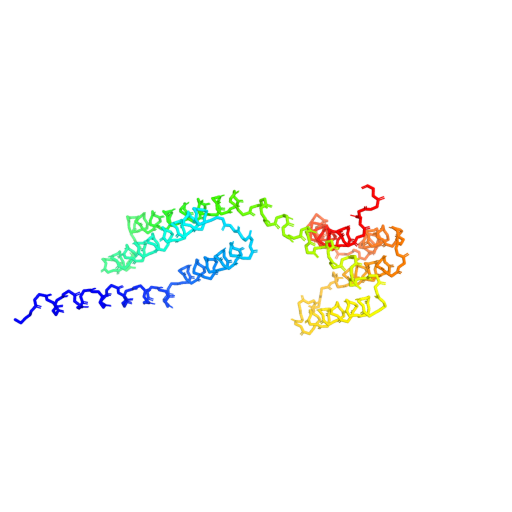13.949 1.00 56.12 204 GLY A CA 1
ATOM 1669 C C . GLY A 1 204 ? 28.426 17.273 13.854 1.00 56.12 204 GLY A C 1
ATOM 1670 O O . GLY A 1 204 ? 27.670 17.205 14.815 1.00 56.12 204 GLY A O 1
ATOM 1671 N N . LYS A 1 205 ? 28.256 16.444 12.804 1.00 56.09 205 LYS A N 1
ATOM 1672 C CA . LYS A 1 205 ? 27.249 15.338 12.806 1.00 56.09 205 LYS A CA 1
ATOM 1673 C C . LYS A 1 205 ? 27.887 13.952 13.044 1.00 56.09 205 LYS A C 1
ATOM 1675 O O . LYS A 1 205 ? 29.010 13.740 12.573 1.00 56.09 205 LYS A O 1
ATOM 1680 N N . PRO A 1 206 ? 27.194 12.993 13.708 1.00 58.78 206 PRO A N 1
ATOM 1681 C CA . PRO A 1 206 ? 27.707 11.637 13.906 1.00 58.78 206 PRO A CA 1
ATOM 1682 C C . PRO A 1 206 ? 27.910 10.950 12.559 1.00 58.78 206 PRO A C 1
ATOM 1684 O O . PRO A 1 206 ? 27.041 11.020 11.690 1.00 58.78 206 PRO A O 1
ATOM 1687 N N . PHE A 1 207 ? 29.060 10.291 12.391 1.00 58.31 207 PHE A N 1
ATOM 1688 C CA . PHE A 1 207 ? 29.510 9.802 11.091 1.00 58.31 207 PHE A CA 1
ATOM 1689 C C . PHE A 1 207 ? 28.446 8.928 10.413 1.00 58.31 207 PHE A C 1
ATOM 1691 O O . PHE A 1 207 ? 28.047 9.202 9.289 1.00 58.31 207 PHE A O 1
ATOM 1698 N N . VAL A 1 208 ? 27.910 7.962 11.143 1.00 57.50 208 VAL A N 1
ATOM 1699 C CA . VAL A 1 208 ? 27.123 6.843 10.616 1.00 57.50 208 VAL A CA 1
ATOM 1700 C C . VAL A 1 208 ? 25.795 7.248 9.949 1.00 57.50 208 VAL A C 1
ATOM 1702 O O . VAL A 1 208 ? 25.471 6.717 8.892 1.00 57.50 208 VAL A O 1
ATOM 1705 N N . TYR A 1 209 ? 25.045 8.212 10.493 1.00 55.41 209 TYR A N 1
ATOM 1706 C CA . TYR A 1 209 ? 23.695 8.532 9.992 1.00 55.41 209 TYR A CA 1
ATOM 1707 C C . TYR A 1 209 ? 23.697 9.249 8.637 1.00 55.41 209 TYR A C 1
ATOM 1709 O O . TYR A 1 209 ? 22.941 8.881 7.743 1.00 55.41 209 TYR A O 1
ATOM 1717 N N . ALA A 1 210 ? 24.593 10.222 8.451 1.00 56.81 210 ALA A N 1
ATOM 1718 C CA . ALA A 1 210 ? 24.739 10.901 7.162 1.00 56.81 210 ALA A CA 1
ATOM 1719 C C . ALA A 1 210 ? 25.234 9.936 6.071 1.00 56.81 210 ALA A C 1
ATOM 1721 O O . ALA A 1 210 ? 24.878 10.074 4.904 1.00 56.81 210 ALA A O 1
ATOM 1722 N N . TRP A 1 211 ? 26.037 8.940 6.454 1.00 59.75 211 TRP A N 1
ATOM 1723 C CA . TRP A 1 211 ? 26.517 7.908 5.542 1.00 59.75 211 TRP A CA 1
ATOM 1724 C C . TRP A 1 211 ? 25.420 6.944 5.108 1.00 59.75 211 TRP A C 1
ATOM 1726 O O . TRP A 1 211 ? 25.360 6.63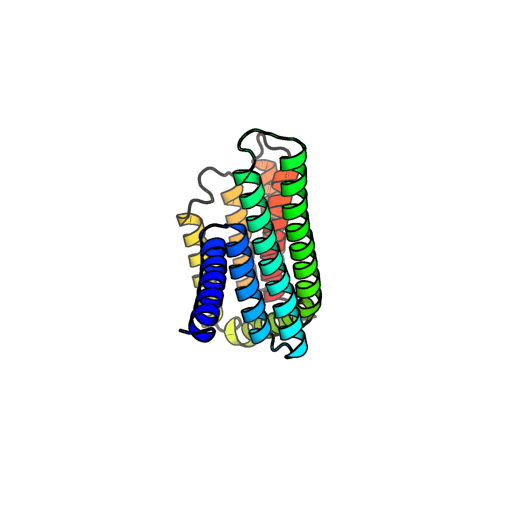0 3.927 1.00 59.75 211 TRP A O 1
ATOM 1736 N N . LEU A 1 212 ? 24.533 6.523 6.011 1.00 57.47 212 LEU A N 1
ATOM 1737 C CA . LEU A 1 212 ? 23.395 5.673 5.652 1.00 57.47 212 LEU A CA 1
ATOM 1738 C C . LEU A 1 212 ? 22.437 6.383 4.685 1.00 57.47 212 LEU A C 1
ATOM 1740 O O . LEU A 1 212 ? 22.049 5.790 3.684 1.00 57.47 212 LEU A O 1
ATOM 1744 N N . GLU A 1 213 ? 22.121 7.661 4.917 1.00 56.16 213 GLU A N 1
ATOM 1745 C CA . GLU A 1 213 ? 21.276 8.442 3.998 1.00 56.16 213 GLU A CA 1
ATOM 1746 C C . GLU A 1 213 ? 21.911 8.584 2.603 1.00 56.16 213 GLU A C 1
ATOM 1748 O O . GLU A 1 213 ? 21.250 8.353 1.590 1.00 56.16 213 GLU A O 1
ATOM 1753 N N . LEU A 1 214 ? 23.205 8.913 2.531 1.00 59.09 214 LEU A N 1
ATOM 1754 C CA . LEU A 1 214 ? 23.917 9.070 1.257 1.00 59.09 214 LEU A CA 1
ATOM 1755 C C . LEU A 1 214 ? 24.135 7.739 0.536 1.00 59.09 214 LEU A C 1
ATOM 1757 O O . LEU A 1 214 ? 24.059 7.702 -0.688 1.00 59.09 214 LEU A O 1
ATOM 1761 N N . LEU A 1 215 ? 24.373 6.653 1.275 1.00 61.53 215 LEU A N 1
ATOM 1762 C CA . LEU A 1 215 ? 24.478 5.304 0.725 1.00 61.53 215 LEU A CA 1
ATOM 1763 C C . LEU A 1 215 ? 23.144 4.877 0.109 1.00 61.53 215 LEU A C 1
ATOM 1765 O O . LEU A 1 215 ? 23.133 4.374 -1.008 1.00 61.53 215 LEU A O 1
ATOM 1769 N N . VAL A 1 216 ? 22.021 5.128 0.788 1.00 58.91 216 VAL A N 1
ATOM 1770 C CA . VAL A 1 216 ? 20.678 4.832 0.263 1.00 58.91 216 VAL A CA 1
ATOM 1771 C C . VAL A 1 216 ? 20.389 5.652 -0.996 1.00 58.91 216 VAL A C 1
ATOM 1773 O O . VAL A 1 216 ? 19.929 5.090 -1.988 1.00 58.91 216 VAL A O 1
ATOM 1776 N N . ILE A 1 217 ? 20.708 6.953 -1.005 1.00 58.59 217 ILE A N 1
ATOM 1777 C CA . ILE A 1 217 ? 20.531 7.817 -2.187 1.00 58.59 217 ILE A CA 1
ATOM 1778 C C . ILE A 1 217 ? 21.431 7.360 -3.344 1.00 58.59 217 ILE A C 1
ATOM 1780 O O . ILE A 1 217 ? 20.965 7.255 -4.478 1.00 58.59 217 ILE A O 1
ATOM 1784 N N . PHE A 1 218 ? 22.701 7.046 -3.071 1.00 62.06 218 PHE A N 1
ATOM 1785 C CA . PHE A 1 218 ? 23.634 6.528 -4.069 1.00 62.06 218 PHE A CA 1
ATOM 1786 C C . PHE A 1 218 ? 23.149 5.204 -4.650 1.00 62.06 218 PHE A C 1
ATOM 1788 O O . PHE A 1 218 ? 23.105 5.076 -5.869 1.00 62.06 218 PHE A O 1
ATOM 1795 N N . LEU A 1 219 ? 22.767 4.246 -3.802 1.00 58.81 219 LEU A N 1
ATOM 1796 C CA . LEU A 1 219 ? 22.259 2.943 -4.222 1.00 58.81 219 LEU A CA 1
ATOM 1797 C C . LEU A 1 219 ? 20.970 3.092 -5.032 1.00 58.81 219 LEU A C 1
ATOM 1799 O O . LEU A 1 219 ? 20.845 2.435 -6.054 1.00 58.81 219 LEU A O 1
ATOM 1803 N N . ALA A 1 220 ? 20.054 3.987 -4.654 1.00 58.38 220 ALA A N 1
ATOM 1804 C CA . ALA A 1 220 ? 18.831 4.240 -5.415 1.00 58.38 220 ALA A CA 1
ATOM 1805 C C . ALA A 1 220 ? 19.121 4.843 -6.803 1.00 58.38 220 ALA A C 1
ATOM 1807 O O . ALA A 1 220 ? 18.608 4.355 -7.810 1.00 58.38 220 ALA A O 1
ATOM 1808 N N . LEU A 1 221 ? 19.981 5.866 -6.875 1.00 57.28 221 LEU A N 1
ATOM 1809 C CA . LEU A 1 221 ? 20.365 6.508 -8.138 1.00 57.28 221 LEU A CA 1
ATOM 1810 C C . LEU A 1 221 ? 21.225 5.592 -9.020 1.00 57.28 221 LEU A C 1
ATOM 1812 O O . LEU A 1 221 ? 21.100 5.624 -10.241 1.00 57.28 221 LEU A O 1
ATOM 1816 N N . ASN A 1 222 ? 22.062 4.743 -8.421 1.00 54.75 222 ASN A N 1
ATOM 1817 C CA . ASN A 1 222 ? 22.896 3.794 -9.155 1.00 54.75 222 ASN A CA 1
ATOM 1818 C C . ASN A 1 222 ? 22.149 2.545 -9.556 1.00 54.75 222 ASN A C 1
ATOM 1820 O O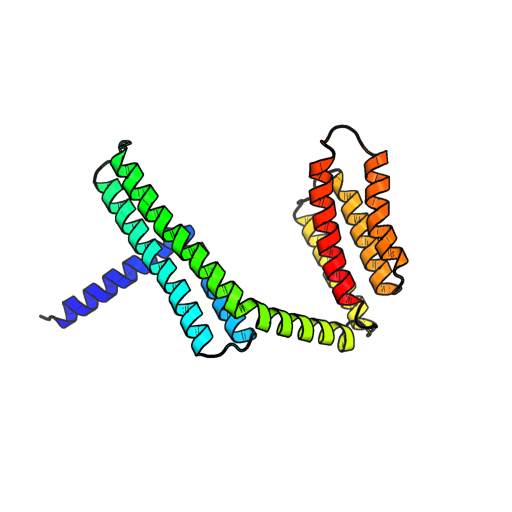 . ASN A 1 222 ? 22.447 2.031 -10.617 1.00 54.75 222 ASN A O 1
ATOM 1824 N N . LEU A 1 223 ? 21.169 2.079 -8.788 1.00 55.41 223 LEU A N 1
ATOM 1825 C CA . LEU A 1 223 ? 20.246 1.055 -9.255 1.00 55.41 223 LEU A CA 1
ATOM 1826 C C . LEU A 1 223 ? 19.497 1.583 -10.484 1.00 55.41 223 LEU A C 1
ATOM 1828 O O . LEU A 1 223 ? 19.460 0.904 -11.501 1.00 55.41 223 LEU A O 1
ATOM 1832 N N . LEU A 1 224 ? 19.016 2.832 -10.445 1.00 54.06 224 LEU A N 1
ATOM 1833 C CA . LEU A 1 224 ? 18.392 3.488 -11.597 1.00 54.06 224 LEU A CA 1
ATOM 1834 C C . LEU A 1 224 ? 19.352 3.567 -12.802 1.00 54.06 224 LEU A C 1
ATOM 1836 O O . LEU A 1 224 ? 18.981 3.175 -13.903 1.00 54.06 224 LEU A O 1
ATOM 1840 N N . ALA A 1 225 ? 20.595 4.015 -12.603 1.00 54.56 225 ALA A N 1
ATOM 1841 C CA . ALA A 1 225 ? 21.596 4.155 -13.667 1.00 54.56 225 ALA A CA 1
ATOM 1842 C C . ALA A 1 225 ? 22.160 2.815 -14.186 1.00 54.56 225 ALA A C 1
ATOM 1844 O O . ALA A 1 225 ? 22.440 2.675 -15.374 1.00 54.56 225 ALA A O 1
ATOM 1845 N N . PHE A 1 226 ? 22.325 1.825 -13.309 1.00 54.22 226 PHE A N 1
ATOM 1846 C CA . PHE A 1 226 ? 22.812 0.481 -13.624 1.00 54.22 226 PHE A CA 1
ATOM 1847 C C . PHE A 1 226 ? 21.768 -0.312 -14.395 1.00 54.22 226 PHE A C 1
ATOM 1849 O O . PHE A 1 226 ? 22.126 -0.945 -15.387 1.00 54.22 226 PHE A O 1
ATOM 1856 N N . LEU A 1 227 ? 20.491 -0.202 -13.999 1.00 50.50 227 LEU A N 1
ATOM 1857 C CA . LEU A 1 227 ? 19.382 -0.651 -14.830 1.00 50.50 227 LEU A CA 1
ATOM 1858 C C . LEU A 1 227 ? 19.546 -0.010 -16.214 1.00 50.50 227 LEU A C 1
ATOM 1860 O O . LEU A 1 227 ? 19.675 -0.727 -17.193 1.00 50.50 227 LEU A O 1
ATOM 1864 N N . ILE A 1 228 ? 19.693 1.314 -16.324 1.00 52.16 228 ILE A N 1
ATOM 1865 C CA . ILE A 1 228 ? 19.833 2.014 -17.617 1.00 52.16 228 ILE A CA 1
ATOM 1866 C C . ILE A 1 228 ? 21.021 1.542 -18.492 1.00 52.16 228 ILE A C 1
ATOM 1868 O O . ILE A 1 228 ? 20.924 1.733 -19.695 1.00 52.16 228 ILE A O 1
ATOM 1872 N N . ILE A 1 229 ? 22.114 0.946 -17.984 1.00 53.94 229 ILE A N 1
ATOM 1873 C CA . ILE A 1 229 ? 23.347 0.736 -18.791 1.00 53.94 229 ILE A CA 1
ATOM 1874 C C . ILE A 1 229 ? 23.800 -0.727 -18.971 1.00 53.94 229 ILE A C 1
ATOM 1876 O O . ILE A 1 229 ? 24.468 -1.015 -19.966 1.00 53.94 229 ILE A O 1
ATOM 1880 N N . ARG A 1 230 ? 23.439 -1.683 -18.101 1.00 49.78 230 ARG A N 1
ATOM 1881 C CA . ARG A 1 230 ? 23.868 -3.092 -18.265 1.00 49.78 230 ARG A CA 1
ATOM 1882 C C . ARG A 1 230 ? 22.749 -3.999 -18.793 1.00 49.78 230 ARG A C 1
ATOM 1884 O O . ARG A 1 230 ? 21.926 -4.468 -18.014 1.00 49.78 230 ARG A O 1
ATOM 1891 N N . PRO A 1 231 ? 22.805 -4.341 -20.090 1.00 42.78 231 PRO A N 1
ATOM 1892 C CA . PRO A 1 231 ? 22.710 -5.754 -20.464 1.00 42.78 231 PRO A CA 1
ATOM 1893 C C . PRO A 1 231 ? 23.793 -6.184 -21.479 1.00 42.78 231 PRO A C 1
ATOM 1895 O O . PRO A 1 231 ? 23.573 -7.092 -22.267 1.00 42.78 231 PRO A O 1
ATOM 1898 N N . TYR A 1 232 ? 24.970 -5.544 -21.484 1.00 45.00 232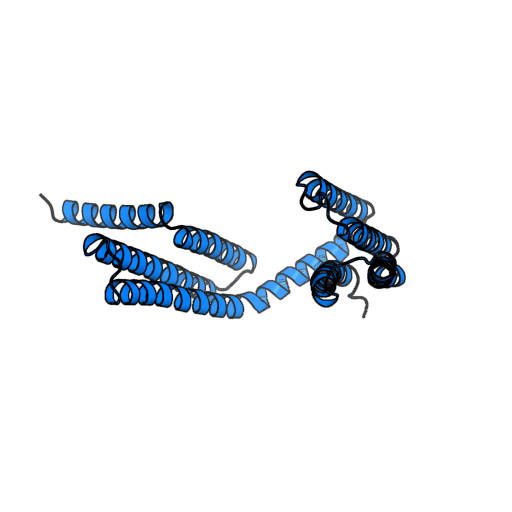 TYR A N 1
ATOM 1899 C CA . TYR A 1 232 ? 26.110 -5.938 -22.337 1.00 45.00 232 TYR A CA 1
ATOM 1900 C C . TYR A 1 232 ? 27.059 -6.980 -21.708 1.00 45.00 232 TYR A C 1
ATOM 1902 O O . TYR A 1 232 ? 28.213 -7.078 -22.123 1.00 45.00 232 TYR A O 1
ATOM 1910 N N . MET A 1 233 ? 26.605 -7.753 -20.717 1.00 39.16 233 MET A N 1
ATOM 1911 C CA . MET A 1 233 ? 27.270 -8.990 -20.282 1.00 39.16 233 MET A CA 1
ATOM 1912 C C . MET A 1 233 ? 26.235 -10.072 -20.029 1.00 39.16 233 MET A C 1
ATOM 1914 O O . MET A 1 233 ? 25.267 -9.755 -19.301 1.00 39.16 233 MET A O 1
#

Mean predicted aligned error: 12.27 Å